Protein AF-A0A9P9WE17-F1 (afdb_monomer_lite)

InterPro domains:
  IPR001623 DnaJ domain [PF00226] (4-66)
  IPR001623 DnaJ domain [PR00625] (6-24)
  IPR001623 DnaJ domain [PR00625] (24-39)
  IPR001623 DnaJ domain [PR00625] (41-61)
  IPR001623 DnaJ domain [PS50076] (4-69)
  IPR001623 DnaJ domain [SM00271] (3-61)
  IPR001623 DnaJ domain [cd06257] (4-58)
  IPR018253 DnaJ domain, conserved site [PS00636] (46-65)
  IPR036869 Chaperone J-domain superfamily [G3DSA:1.10.287.110] (2-84)
  IPR036869 Chaperone J-domain superfamily [SSF46565] (3-67)

Foldseek 3Di:
DDDDLCVLLVHDLPDDLVSLVVSLVVVCVVLPCVVVVPDPCSVVSNVSSVVSSVQCNDPVSSVVSVVVVVVVVPPDPDDDDDPDPPPDPPDDPPPPPFPLPVVLVVLVVVLVVLVVVLVVLVVQLVVLVVVLVVLVVVLVVLVVVLVVLVVVLVVLPDPVNCVPPVPVSVVSVVVSVVSVVVSVVVNVVSVVVNVVSVVSNVVSVVVSVVSVVVSVVSVVVSVVSVVVRVVVVVVVVVVVVVVVVVVVVVVVVVVVVVVVVVVVVVVVVVVVVVVVVVVVVVVVVPPDPDDPDDDD

Radius of gyration: 49.35 Å; chains: 1; bounding box: 126×59×162 Å

pLDDT: mean 84.34, std 17.5, range [32.62, 98.38]

Organism: NCBI:txid1658444

Secondary structure (DSSP, 8-state):
----HHHHHT--TT--HHHHHHHHHHHHHHH-TTT-TT-TTHHHHH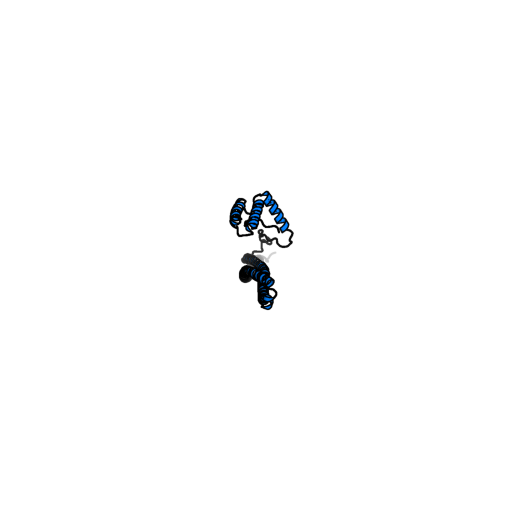HHHHHHHHHHHSHHHHHHHHHHHHHHHTSSSS--------------TT---STTHHHHHHHHHHHHHHHHHHHHHHHHHHHHHHHHHHHHHHHHHHHHHHHHHHHHHHHHTSHHHHHH-HHHHHHHHHHHHHHHHHHHHHHHHHHHHHHHHHHHHHHHHHHHHHHHHHHHHHHHHHHHHHHHHHHHHHHHHHHHHHHHHHHHHHHHHHHHHHHHHHHHHHHHHHHHHHHHHHHHHHHHHTS---------

Structure (mmCIF, N/CA/C/O backbone):
data_AF-A0A9P9WE17-F1
#
_entry.id   AF-A0A9P9WE17-F1
#
loop_
_atom_site.group_PDB
_atom_site.id
_atom_site.type_symbol
_atom_site.label_atom_id
_atom_site.label_alt_id
_atom_site.label_comp_id
_atom_site.label_asym_id
_atom_site.label_entity_id
_atom_site.label_seq_id
_atom_site.pdbx_PDB_ins_code
_atom_site.Cartn_x
_atom_site.Cartn_y
_atom_site.Cartn_z
_atom_site.occupancy
_atom_site.B_iso_or_equiv
_atom_site.auth_seq_id
_atom_site.auth_comp_id
_atom_site.auth_asym_id
_atom_site.auth_atom_id
_atom_site.pdbx_PDB_model_num
ATOM 1 N N . MET A 1 1 ? 3.468 14.787 26.515 1.00 44.69 1 MET A N 1
ATOM 2 C CA . MET A 1 1 ? 3.016 14.755 25.111 1.00 44.69 1 MET A CA 1
ATOM 3 C C . MET A 1 1 ? 2.674 16.183 24.763 1.00 44.69 1 MET A C 1
ATOM 5 O O . MET A 1 1 ? 1.929 16.777 25.523 1.00 44.69 1 MET A O 1
ATOM 9 N N . VAL A 1 2 ? 3.271 16.761 23.727 1.00 56.62 2 VAL A N 1
ATOM 10 C CA . VAL A 1 2 ? 2.889 18.104 23.276 1.00 56.62 2 VAL A CA 1
ATOM 11 C C . VAL A 1 2 ? 1.629 17.949 22.433 1.00 56.62 2 VAL A C 1
ATOM 13 O O . VAL A 1 2 ? 1.683 17.331 21.371 1.00 56.62 2 VAL A O 1
ATOM 16 N N . GLU A 1 3 ? 0.482 18.430 22.918 1.00 68.50 3 GLU A N 1
ATOM 17 C CA . GLU A 1 3 ? -0.737 18.440 22.111 1.00 68.50 3 GLU A CA 1
ATOM 18 C C . GLU A 1 3 ? -0.547 19.349 20.885 1.00 68.50 3 GLU A C 1
ATOM 20 O O . GLU A 1 3 ? -0.155 20.512 21.018 1.00 68.50 3 GLU A O 1
ATOM 25 N N . ASP A 1 4 ? -0.822 18.832 19.681 1.00 85.75 4 ASP A N 1
ATOM 26 C CA . ASP A 1 4 ? -0.762 19.620 18.445 1.00 85.75 4 ASP A CA 1
ATOM 27 C C . ASP A 1 4 ? -1.991 20.543 18.352 1.00 85.75 4 ASP A C 1
ATOM 29 O O . ASP A 1 4 ? -3.093 20.123 17.992 1.00 85.75 4 ASP A O 1
ATOM 33 N N . TYR A 1 5 ? -1.806 21.826 18.671 1.00 90.44 5 TYR A N 1
ATOM 34 C CA . TYR A 1 5 ? -2.861 22.842 18.663 1.00 90.44 5 TYR A CA 1
ATOM 35 C C . TYR A 1 5 ? -3.448 23.092 17.270 1.00 90.44 5 TYR A C 1
ATOM 37 O O . TYR A 1 5 ? -4.609 23.494 17.159 1.00 90.44 5 TYR A O 1
ATOM 45 N N . TYR A 1 6 ? -2.693 22.820 16.202 1.00 89.56 6 TYR A N 1
ATOM 46 C CA . TYR A 1 6 ? -3.214 22.905 14.840 1.00 89.56 6 TYR A CA 1
ATOM 47 C C . TYR A 1 6 ? -4.162 21.739 14.548 1.00 89.56 6 TYR A C 1
ATOM 49 O O . TYR A 1 6 ? -5.216 21.944 13.943 1.00 89.56 6 TYR A O 1
ATOM 57 N N . ALA A 1 7 ? -3.841 20.542 15.051 1.00 86.62 7 ALA A N 1
ATOM 58 C CA . ALA A 1 7 ? -4.718 19.377 14.964 1.00 86.62 7 ALA A CA 1
ATOM 59 C C . ALA A 1 7 ? -5.989 19.549 15.812 1.00 86.62 7 ALA A C 1
ATOM 61 O O . ALA A 1 7 ? -7.076 19.223 15.339 1.00 86.62 7 ALA A O 1
ATOM 62 N N . VAL A 1 8 ? -5.880 20.137 17.012 1.00 88.75 8 VAL A N 1
ATOM 63 C CA . VAL A 1 8 ? -7.036 20.464 17.875 1.00 88.75 8 VAL A CA 1
ATOM 64 C C . VAL A 1 8 ? -8.022 21.398 17.167 1.00 88.75 8 VAL A C 1
ATOM 66 O O . VAL A 1 8 ? -9.233 21.207 17.262 1.00 88.75 8 VAL A O 1
ATOM 69 N N . LEU A 1 9 ? -7.523 22.400 16.436 1.00 88.69 9 LEU A N 1
ATOM 70 C CA . LEU A 1 9 ? -8.361 23.324 15.663 1.00 88.69 9 LEU A CA 1
ATOM 71 C C . LEU A 1 9 ? -8.737 22.799 14.264 1.00 88.69 9 LEU A C 1
ATOM 73 O O . LEU A 1 9 ? -9.532 23.437 13.571 1.00 88.69 9 LEU A O 1
ATOM 77 N N . GLY A 1 10 ? -8.186 21.658 13.837 1.00 87.44 10 GLY A N 1
ATOM 78 C CA . GLY A 1 10 ? -8.436 21.059 12.524 1.00 87.44 10 GLY A CA 1
ATOM 79 C C . GLY A 1 10 ? -7.949 21.916 11.351 1.00 87.44 10 GLY A C 1
ATOM 80 O O . GLY A 1 10 ? -8.605 21.964 10.310 1.00 87.44 10 GLY A O 1
ATOM 81 N N . ILE A 1 11 ? -6.835 22.631 11.523 1.00 90.81 11 ILE A N 1
ATOM 82 C CA . ILE A 1 11 ? -6.285 23.567 10.532 1.00 90.81 11 ILE A CA 1
ATOM 83 C C . ILE A 1 11 ? -4.844 23.217 10.151 1.00 90.81 11 ILE A C 1
ATOM 85 O O . ILE A 1 11 ? -4.101 22.682 10.972 1.00 90.81 11 ILE A O 1
ATOM 89 N N . PRO A 1 12 ? -4.403 23.555 8.926 1.00 86.81 12 PRO A N 1
ATOM 90 C CA . PRO A 1 12 ? -3.003 23.405 8.554 1.00 86.81 12 PRO A CA 1
ATOM 91 C C . PRO A 1 12 ? -2.121 24.435 9.276 1.00 86.81 12 PRO A C 1
ATOM 93 O O . PRO A 1 12 ? -2.550 25.552 9.571 1.00 86.81 12 PRO A O 1
ATOM 96 N N . ARG A 1 13 ? -0.838 24.104 9.476 1.00 85.81 13 ARG A N 1
ATOM 97 C CA . ARG A 1 13 ? 0.165 25.018 10.066 1.00 85.81 13 ARG A CA 1
ATOM 98 C C . ARG A 1 13 ? 0.391 26.292 9.249 1.00 85.81 13 ARG A C 1
ATOM 100 O O . ARG A 1 13 ? 0.878 27.279 9.789 1.00 85.81 13 ARG A O 1
ATOM 107 N N . THR A 1 14 ? 0.007 26.291 7.974 1.00 86.88 14 THR A N 1
ATOM 108 C CA . THR A 1 14 ? 0.049 27.440 7.056 1.00 86.88 14 THR A CA 1
ATOM 109 C C . THR A 1 14 ? -1.200 28.325 7.125 1.00 86.88 14 THR A C 1
ATOM 111 O O . THR A 1 14 ? -1.311 29.270 6.354 1.00 86.88 14 THR A O 1
ATOM 114 N N . ALA A 1 15 ? -2.152 28.043 8.022 1.00 86.81 15 ALA A N 1
ATOM 115 C CA . ALA A 1 15 ? -3.395 28.800 8.113 1.00 86.81 15 ALA A CA 1
ATOM 116 C C . ALA A 1 15 ? -3.180 30.256 8.568 1.00 86.81 15 ALA A C 1
ATOM 118 O O . ALA A 1 15 ? -2.449 30.532 9.533 1.00 86.81 15 ALA A O 1
ATOM 119 N N . ASP A 1 16 ? -3.897 31.164 7.905 1.00 90.25 16 ASP A N 1
ATOM 120 C CA . ASP A 1 16 ? -3.983 32.581 8.253 1.00 90.25 16 ASP A CA 1
ATOM 121 C C . ASP A 1 16 ? -4.808 32.818 9.526 1.00 90.25 16 ASP A C 1
ATOM 123 O O . ASP A 1 16 ? -5.689 32.033 9.892 1.00 90.25 16 ASP A O 1
ATOM 127 N N . GLY A 1 17 ? -4.576 33.959 10.186 1.00 88.94 17 GLY A N 1
ATOM 128 C CA . GLY A 1 17 ? -5.284 34.346 11.415 1.00 88.94 17 GLY A CA 1
ATOM 129 C C . GLY A 1 17 ? -6.812 34.406 11.265 1.00 88.94 17 GLY A C 1
ATOM 130 O O . GLY A 1 17 ? -7.546 34.079 12.203 1.00 88.94 17 GLY A O 1
ATOM 131 N N . ALA A 1 18 ? -7.306 34.749 10.070 1.00 89.12 18 ALA A N 1
ATOM 132 C CA . ALA A 1 18 ? -8.736 34.737 9.760 1.00 89.12 18 ALA A CA 1
ATOM 133 C C . ALA A 1 18 ? -9.317 33.312 9.803 1.00 89.12 18 ALA A C 1
ATOM 135 O O . ALA A 1 18 ? -10.378 33.087 10.392 1.00 89.12 18 ALA A O 1
ATOM 136 N N . THR A 1 19 ? -8.589 32.336 9.256 1.00 89.75 19 THR A N 1
ATOM 137 C CA . THR A 1 19 ? -8.965 30.917 9.257 1.00 89.75 19 THR A CA 1
ATOM 138 C C . THR A 1 19 ? -8.942 30.342 10.670 1.00 89.75 19 THR A C 1
ATOM 140 O O . THR A 1 19 ? -9.898 29.677 11.067 1.00 89.75 19 THR A O 1
ATOM 143 N N . ILE A 1 20 ? -7.915 30.671 11.462 1.00 92.62 20 ILE A N 1
ATOM 144 C CA . ILE A 1 20 ? -7.807 30.282 12.879 1.00 92.62 20 ILE A CA 1
ATOM 145 C C . ILE A 1 20 ? -9.031 30.772 13.667 1.00 92.62 20 ILE A C 1
ATOM 147 O O . ILE A 1 20 ? -9.670 30.009 14.390 1.00 92.62 20 ILE A O 1
ATOM 151 N N . THR A 1 21 ? -9.408 32.037 13.473 1.00 92.31 21 THR A N 1
ATOM 152 C CA . THR A 1 21 ? -10.549 32.653 14.168 1.00 92.31 21 THR A CA 1
ATOM 153 C C . THR A 1 21 ? -11.885 32.050 13.735 1.00 92.31 21 THR A C 1
ATOM 155 O O . THR A 1 21 ? -12.754 31.803 14.571 1.00 92.31 21 THR A O 1
ATOM 158 N N . SER A 1 22 ? -12.060 31.797 12.436 1.00 91.75 22 SER A N 1
ATOM 159 C CA . SER A 1 22 ? -13.272 31.176 11.890 1.00 91.75 22 SER A CA 1
ATOM 160 C C . SER A 1 22 ? -13.479 29.761 12.441 1.00 91.75 22 SER A C 1
ATOM 162 O O . SER A 1 22 ? -14.567 29.419 12.909 1.00 91.75 22 SER A O 1
ATOM 164 N N . GLN A 1 23 ? -12.411 28.960 12.470 1.00 92.75 23 GLN A N 1
ATOM 165 C CA . GLN A 1 23 ? -12.467 27.583 12.956 1.00 92.75 23 GLN A CA 1
ATOM 166 C C . GLN A 1 23 ? -12.688 27.501 14.462 1.00 92.75 23 GLN A C 1
ATOM 168 O O . GLN A 1 23 ? -13.524 26.715 14.906 1.00 92.75 23 GLN A O 1
ATOM 173 N N . TYR A 1 24 ? -12.044 28.376 15.237 1.00 93.94 24 TYR A N 1
ATOM 174 C CA . TYR A 1 24 ? -12.315 28.497 16.666 1.00 93.94 24 TYR A CA 1
ATOM 175 C C . TYR A 1 24 ? -13.793 28.795 16.945 1.00 93.94 24 TYR A C 1
ATOM 177 O O . TYR A 1 24 ? -14.408 28.109 17.754 1.00 93.94 24 TYR A O 1
ATOM 185 N N . ARG A 1 25 ? -14.404 29.760 16.240 1.00 92.38 25 ARG A N 1
ATOM 186 C CA . ARG A 1 25 ? -15.834 30.085 16.422 1.00 92.38 25 ARG A CA 1
ATOM 187 C C . ARG A 1 25 ? -16.734 28.885 16.132 1.00 92.38 25 ARG A C 1
ATOM 189 O O . ARG A 1 25 ? -17.695 28.652 16.861 1.00 92.38 25 ARG A O 1
ATOM 196 N N . ARG A 1 26 ? -16.417 28.117 15.087 1.00 91.94 26 ARG A N 1
ATOM 197 C CA . ARG A 1 26 ? -17.159 26.905 14.721 1.00 91.94 26 ARG A CA 1
ATOM 198 C C . ARG A 1 26 ? -17.042 25.827 15.799 1.00 91.94 26 ARG A C 1
ATOM 200 O O . ARG A 1 26 ? -18.062 25.293 16.222 1.00 91.94 26 ARG A O 1
ATOM 207 N N . LEU A 1 27 ? -15.825 25.546 16.260 1.00 90.75 27 LEU A N 1
ATOM 208 C CA . LEU A 1 27 ? -15.567 24.528 17.279 1.00 90.75 27 LEU A CA 1
ATOM 209 C C . LEU A 1 27 ? -16.124 24.930 18.644 1.00 90.75 27 LEU A C 1
ATOM 211 O O . LEU A 1 27 ? -16.777 24.115 19.276 1.00 90.75 27 LEU A O 1
ATOM 215 N N . ALA A 1 28 ? -15.979 26.189 19.056 1.00 89.81 28 ALA A N 1
ATOM 216 C CA . ALA A 1 28 ? -16.517 26.695 20.317 1.00 89.81 28 ALA A CA 1
ATOM 217 C C . ALA A 1 28 ? -18.044 26.550 20.406 1.00 89.81 28 ALA A C 1
ATOM 219 O O . ALA A 1 28 ? -18.567 26.247 21.472 1.00 89.81 28 ALA A O 1
ATOM 220 N N . LEU A 1 29 ? -18.770 26.717 19.292 1.00 88.94 29 LEU A N 1
ATOM 221 C CA . LEU A 1 29 ? -20.216 26.469 19.240 1.00 88.94 29 LEU A CA 1
ATOM 222 C C . LEU A 1 29 ? -20.570 24.979 19.303 1.00 88.94 29 LEU A C 1
ATOM 224 O O . LEU A 1 29 ? -21.647 24.642 19.793 1.00 88.94 29 LEU A O 1
ATOM 228 N N . GLN A 1 30 ? -19.699 24.113 18.782 1.00 85.88 30 GLN A N 1
ATOM 229 C CA . GLN A 1 30 ? -19.887 22.663 18.760 1.00 85.88 30 GLN A CA 1
ATOM 230 C C . GLN A 1 30 ? -19.513 22.003 20.082 1.00 85.88 30 GLN A C 1
ATOM 232 O O . GLN A 1 30 ? -20.149 21.024 20.446 1.00 85.88 30 GLN A O 1
ATOM 237 N N . THR A 1 31 ? -18.514 22.524 20.797 1.00 87.00 31 THR A N 1
ATOM 238 C CA . THR A 1 31 ? -18.013 21.975 22.066 1.00 87.00 31 THR A CA 1
ATOM 239 C C . THR A 1 31 ? -18.554 22.708 23.293 1.00 87.00 31 THR A C 1
ATOM 241 O O . THR A 1 31 ? -18.191 22.362 24.413 1.00 87.00 31 THR A O 1
ATOM 244 N N . HIS A 1 32 ? -19.444 23.692 23.117 1.00 86.38 32 HIS A N 1
ATOM 245 C CA . HIS A 1 32 ? -19.960 24.502 24.220 1.00 86.38 32 HIS A CA 1
ATOM 246 C C . HIS A 1 32 ? -20.647 23.640 25.303 1.00 86.38 32 HIS A C 1
ATOM 248 O O . HIS A 1 32 ? -21.591 22.905 24.984 1.00 86.38 32 HIS A O 1
ATOM 254 N N . PRO A 1 33 ? -20.275 23.776 26.591 1.00 86.88 33 PRO A N 1
ATOM 255 C CA . PRO A 1 33 ? -20.817 22.939 27.667 1.00 86.88 33 PRO A CA 1
ATOM 256 C C . PRO A 1 33 ? -22.335 23.107 27.857 1.00 86.88 33 PRO A C 1
ATOM 258 O O . PRO A 1 33 ? -23.026 22.152 28.194 1.00 86.88 33 PRO A O 1
ATOM 261 N N . ASP A 1 34 ? -22.888 24.288 27.553 1.00 86.06 34 ASP A N 1
ATOM 262 C CA . ASP A 1 34 ? -24.342 24.532 27.622 1.00 86.06 34 ASP A CA 1
ATOM 263 C C . ASP A 1 34 ? -25.153 23.762 26.557 1.00 86.06 34 ASP A C 1
ATOM 265 O O . ASP A 1 34 ? -26.324 23.441 26.776 1.00 86.06 34 ASP A O 1
ATOM 269 N N . LYS A 1 35 ? -24.540 23.425 25.412 1.00 84.38 35 LYS A N 1
ATOM 270 C CA . LYS A 1 35 ? -25.177 22.612 24.360 1.00 84.38 35 LYS A CA 1
ATOM 271 C C . LYS A 1 35 ? -24.928 21.114 24.551 1.00 84.38 35 LYS A C 1
ATOM 273 O O . LYS A 1 35 ? -25.782 20.316 24.183 1.00 84.38 35 LYS A O 1
ATOM 278 N N . ASN A 1 36 ? -23.820 20.745 25.197 1.00 83.00 36 ASN A N 1
ATOM 279 C CA . ASN A 1 36 ? -23.388 19.357 25.390 1.00 83.00 36 ASN A CA 1
ATOM 280 C C . ASN A 1 36 ? -23.431 18.929 26.864 1.00 83.00 36 ASN A C 1
ATOM 282 O O . ASN A 1 36 ? -22.460 18.413 27.408 1.00 83.00 36 ASN A O 1
ATOM 286 N N . ARG A 1 37 ? -24.580 19.127 27.517 1.00 77.94 37 ARG A N 1
ATOM 287 C CA . ARG A 1 37 ? -24.762 18.893 28.966 1.00 77.94 37 ARG A CA 1
ATOM 288 C C . ARG A 1 37 ? -24.589 17.430 29.392 1.00 77.94 37 ARG A C 1
ATOM 290 O O . ARG A 1 37 ? -24.365 17.159 30.565 1.00 77.94 37 ARG A O 1
ATOM 297 N N . PHE A 1 38 ? -24.731 16.501 28.448 1.00 77.62 38 PHE A N 1
ATOM 298 C CA . PHE A 1 38 ? -24.640 15.055 28.673 1.00 77.62 38 PHE A CA 1
ATOM 299 C C . PHE A 1 38 ? -23.253 14.476 28.360 1.00 77.62 38 PHE A C 1
ATOM 301 O O . PHE A 1 38 ? -23.033 13.293 28.608 1.00 77.62 38 PHE A O 1
ATOM 308 N N . ASP A 1 39 ? -22.328 15.277 27.816 1.00 79.12 39 ASP A N 1
ATOM 309 C CA . ASP A 1 39 ? -20.962 14.835 27.540 1.00 79.12 39 ASP A CA 1
ATOM 310 C C . ASP A 1 39 ? -20.030 15.267 28.689 1.00 79.12 39 ASP A C 1
ATOM 312 O O . ASP A 1 39 ? -19.761 16.463 28.842 1.00 79.12 39 ASP A O 1
ATOM 316 N N . PRO A 1 40 ? -19.503 14.323 29.494 1.00 80.06 40 PRO A N 1
ATOM 317 C CA . PRO A 1 40 ? -18.582 14.641 30.585 1.00 80.06 40 PRO A CA 1
ATOM 318 C C . PRO A 1 40 ? -17.262 15.266 30.100 1.00 80.06 40 PRO A C 1
ATOM 320 O O . PRO A 1 40 ? -16.566 15.896 30.895 1.00 80.06 40 PRO A O 1
ATOM 323 N N . ASN A 1 41 ? -16.930 15.146 28.809 1.00 81.00 41 ASN A N 1
ATOM 324 C CA . ASN A 1 41 ? -15.715 15.703 28.210 1.00 81.00 41 ASN A CA 1
ATOM 325 C C . ASN A 1 41 ? -15.946 17.047 27.495 1.00 81.00 41 ASN A C 1
ATOM 327 O O . ASN A 1 41 ? -15.004 17.621 26.945 1.00 81.00 41 ASN A O 1
ATOM 331 N N . ALA A 1 42 ? -17.171 17.587 27.485 1.00 78.94 42 ALA A N 1
ATOM 332 C CA . ALA A 1 42 ? -17.456 18.854 26.806 1.00 78.94 42 ALA A CA 1
ATOM 333 C C . ALA A 1 42 ? -16.606 20.007 27.365 1.00 78.94 42 ALA A C 1
ATOM 335 O O . ALA A 1 42 ? -16.015 20.777 26.609 1.00 78.94 42 ALA A O 1
ATOM 336 N N . THR A 1 43 ? -16.477 20.078 28.692 1.00 83.94 43 THR A N 1
ATOM 337 C CA . THR A 1 43 ? -15.678 21.102 29.379 1.00 83.94 43 THR A CA 1
ATOM 338 C C . THR A 1 43 ? -14.191 20.990 29.044 1.00 83.94 43 THR A C 1
ATOM 340 O O . THR A 1 43 ? -13.559 21.997 28.733 1.00 83.94 43 THR A O 1
ATOM 343 N N . THR A 1 44 ? -13.630 19.777 29.057 1.00 85.50 44 THR A N 1
ATOM 344 C CA . THR A 1 44 ? -12.204 19.548 28.771 1.00 85.50 44 THR A CA 1
ATOM 345 C C . THR A 1 44 ? -11.876 19.827 27.307 1.00 85.50 44 THR A C 1
ATOM 347 O O . THR A 1 44 ? -10.871 20.467 27.006 1.00 85.50 44 THR A O 1
ATOM 350 N N . ASN A 1 45 ? -12.758 19.433 26.386 1.00 84.88 45 ASN A N 1
ATOM 351 C CA . ASN A 1 45 ? -12.595 19.696 24.957 1.00 84.88 45 ASN A CA 1
ATOM 352 C C . ASN A 1 45 ? -12.717 21.191 24.637 1.00 84.88 45 ASN A C 1
ATOM 354 O O . ASN A 1 45 ? -11.958 21.717 23.823 1.00 84.88 45 ASN A O 1
ATOM 358 N N . PHE A 1 46 ? -13.639 21.898 25.297 1.00 90.94 46 PHE A N 1
ATOM 359 C CA . PHE A 1 46 ? -13.776 23.345 25.152 1.00 90.94 46 PHE A CA 1
ATOM 360 C C . PHE A 1 46 ? -12.533 24.088 25.658 1.00 90.94 46 PHE A C 1
ATOM 362 O O . PHE A 1 46 ? -12.030 24.979 24.972 1.00 90.94 46 PHE A O 1
ATOM 369 N N . GLN A 1 47 ? -11.999 23.687 26.816 1.00 89.81 47 GLN A N 1
ATOM 370 C CA . GLN A 1 47 ? -10.758 24.242 27.360 1.00 89.81 47 GLN A CA 1
ATOM 371 C C . GLN A 1 47 ? -9.579 24.026 26.405 1.00 89.81 47 GLN A C 1
ATOM 373 O O . GLN A 1 47 ? -8.862 24.978 26.110 1.00 89.81 47 GLN A O 1
ATOM 378 N N . LEU A 1 48 ? -9.432 22.823 25.841 1.00 89.94 48 LEU A N 1
ATOM 379 C CA . LEU A 1 48 ? -8.362 22.511 24.892 1.00 89.94 48 LEU A CA 1
ATOM 380 C C . LEU A 1 48 ? -8.441 23.371 23.617 1.00 89.94 48 LEU A C 1
ATOM 382 O O . LEU A 1 48 ? -7.435 23.922 23.168 1.00 89.94 48 LEU A O 1
ATOM 386 N N . VAL A 1 49 ? -9.645 23.542 23.061 1.00 91.81 49 VAL A N 1
ATOM 387 C CA . VAL A 1 49 ? -9.892 24.403 21.890 1.00 91.81 49 VAL A CA 1
ATOM 388 C C . VAL A 1 49 ? -9.592 25.874 22.200 1.00 91.81 49 VAL A C 1
ATOM 390 O O . VAL A 1 49 ? -9.016 26.574 21.362 1.00 91.81 49 VAL A O 1
ATOM 393 N N . ALA A 1 50 ? -9.932 26.348 23.402 1.00 92.50 50 ALA A N 1
ATOM 394 C CA . ALA A 1 50 ? -9.622 27.705 23.844 1.00 92.50 50 ALA A CA 1
ATOM 395 C C . ALA A 1 50 ? -8.107 27.929 23.996 1.00 92.50 50 ALA A C 1
ATOM 397 O O . ALA A 1 50 ? -7.577 28.902 23.458 1.00 92.50 50 ALA A O 1
ATOM 398 N N . THR A 1 51 ? -7.388 27.001 24.636 1.00 91.00 51 THR A N 1
ATOM 399 C CA . THR A 1 51 ? -5.927 27.070 24.807 1.00 91.00 51 THR A CA 1
ATOM 400 C C . THR A 1 51 ? -5.183 27.033 23.469 1.00 91.00 51 THR A C 1
ATOM 402 O O . THR A 1 51 ? -4.222 27.785 23.264 1.00 91.00 51 THR A O 1
ATOM 405 N N . ALA A 1 52 ? -5.651 26.212 22.525 1.00 91.88 52 ALA A N 1
ATOM 406 C CA . ALA A 1 52 ? -5.101 26.158 21.174 1.00 91.88 52 ALA A CA 1
ATOM 407 C C . ALA A 1 52 ? -5.283 27.499 20.444 1.00 91.88 52 ALA A C 1
ATOM 409 O O . ALA A 1 52 ? -4.334 28.041 19.874 1.00 91.88 52 ALA A O 1
ATOM 410 N N . TYR A 1 53 ? -6.481 28.085 20.516 1.00 94.25 53 TYR A N 1
ATOM 411 C CA . TYR A 1 53 ? -6.763 29.381 19.903 1.00 94.25 53 TYR A CA 1
ATOM 412 C C . TYR A 1 53 ? -5.948 30.524 20.520 1.00 94.25 53 TYR A C 1
ATOM 414 O O . TYR A 1 53 ? -5.365 31.313 19.781 1.00 94.25 53 TYR A O 1
ATOM 422 N N . GLU A 1 54 ? -5.843 30.609 21.848 1.00 93.00 54 GLU A N 1
ATOM 423 C CA . GLU A 1 54 ? -5.050 31.648 22.523 1.00 93.00 54 GLU A CA 1
ATOM 424 C C . GLU A 1 54 ? -3.569 31.616 22.135 1.00 93.00 54 GLU A C 1
ATOM 426 O O . GLU A 1 54 ? -2.928 32.664 22.015 1.00 93.00 54 GLU A O 1
ATOM 431 N N . THR A 1 55 ? -3.033 30.415 21.917 1.00 90.69 55 THR A N 1
ATOM 432 C CA . THR A 1 55 ? -1.634 30.221 21.527 1.00 90.69 55 THR A CA 1
ATOM 433 C C . THR A 1 55 ? -1.401 30.567 20.058 1.00 90.69 55 THR A C 1
ATOM 435 O O . THR A 1 55 ? -0.396 31.193 19.728 1.00 90.69 55 THR A O 1
ATOM 438 N N . LEU A 1 56 ? -2.333 30.196 19.175 1.00 91.00 56 LEU A N 1
ATOM 439 C CA . LEU A 1 56 ? -2.190 30.357 17.725 1.00 91.00 56 LEU A CA 1
ATOM 440 C C . LEU A 1 56 ? -2.659 31.723 17.198 1.00 91.00 56 LEU A C 1
ATOM 442 O O . LEU A 1 56 ? -2.246 32.128 16.109 1.00 91.00 56 LEU A O 1
ATOM 446 N N . LYS A 1 57 ? -3.501 32.444 17.951 1.00 92.62 57 LYS A N 1
ATOM 447 C CA . LYS A 1 57 ? -3.997 33.784 17.596 1.00 92.62 57 LYS A CA 1
ATOM 448 C C . LYS A 1 57 ? -2.892 34.843 17.630 1.00 92.62 57 LYS A C 1
ATOM 450 O O . LYS A 1 57 ? -2.891 35.733 16.783 1.00 92.62 57 LYS A O 1
ATOM 455 N N . ASP A 1 58 ? -1.990 34.779 18.609 1.00 90.88 58 ASP A N 1
ATOM 456 C CA . ASP A 1 58 ? -0.888 35.736 18.749 1.00 90.88 58 ASP A CA 1
ATOM 457 C C . ASP A 1 58 ? 0.340 35.256 17.952 1.00 90.88 58 ASP A C 1
ATOM 459 O O . ASP A 1 58 ? 0.883 34.192 18.262 1.00 90.88 58 ASP A O 1
ATOM 463 N N . PRO A 1 59 ? 0.831 36.028 16.961 1.00 88.94 59 PRO A N 1
ATOM 464 C CA . PRO A 1 59 ? 2.015 35.673 16.182 1.00 88.94 59 PRO A CA 1
ATOM 465 C C . PRO A 1 59 ? 3.259 35.382 17.031 1.00 88.94 59 PRO A C 1
ATOM 467 O O . PRO A 1 59 ? 4.059 34.521 16.665 1.00 88.94 59 PRO A O 1
ATOM 470 N N . SER A 1 60 ? 3.431 36.073 18.160 1.00 89.00 60 SER A N 1
ATOM 471 C CA . SER A 1 60 ? 4.579 35.883 19.053 1.00 89.00 60 SER A CA 1
ATOM 472 C C . SER A 1 60 ? 4.489 34.550 19.795 1.00 89.00 60 SER A C 1
ATOM 474 O O . SER A 1 60 ? 5.460 33.792 19.835 1.00 89.00 60 SER A O 1
ATOM 476 N N . ARG A 1 61 ? 3.302 34.217 20.324 1.00 89.56 61 ARG A N 1
ATOM 477 C CA . ARG A 1 61 ? 3.050 32.938 21.014 1.00 89.56 61 ARG A CA 1
ATOM 478 C C . ARG A 1 61 ? 3.062 31.762 20.039 1.00 89.56 61 ARG A C 1
ATOM 480 O O . ARG A 1 61 ? 3.625 30.723 20.373 1.00 89.56 61 ARG A O 1
ATOM 487 N N . ARG A 1 62 ? 2.549 31.954 18.820 1.00 90.69 62 ARG A N 1
ATOM 488 C CA . ARG A 1 62 ? 2.598 30.973 17.728 1.00 90.69 62 ARG A CA 1
ATOM 489 C C . ARG A 1 62 ? 4.035 30.627 17.347 1.00 90.69 62 ARG A C 1
ATOM 491 O O . ARG A 1 62 ? 4.376 29.454 17.322 1.00 90.69 62 ARG A O 1
ATOM 498 N N . ARG A 1 63 ? 4.908 31.626 17.161 1.00 87.25 63 ARG A N 1
ATOM 499 C CA . ARG A 1 63 ? 6.338 31.391 16.872 1.00 87.25 63 ARG A CA 1
ATOM 500 C C . ARG A 1 63 ? 7.049 30.645 17.999 1.00 87.25 63 ARG A C 1
ATOM 502 O O . ARG A 1 63 ? 7.817 29.734 17.719 1.00 87.25 63 ARG A O 1
ATOM 509 N N . ALA A 1 64 ? 6.785 31.012 19.254 1.00 86.12 64 ALA A N 1
ATOM 510 C CA . ALA A 1 64 ? 7.368 30.336 20.414 1.00 86.12 64 ALA A CA 1
ATOM 511 C C . ALA A 1 64 ? 6.859 28.891 20.579 1.00 86.12 64 ALA A C 1
ATOM 513 O O . ALA A 1 64 ? 7.584 28.020 21.060 1.00 86.12 64 ALA A O 1
ATOM 514 N N . TYR A 1 65 ? 5.609 28.630 20.195 1.00 85.81 65 TYR A N 1
ATOM 515 C CA . TYR A 1 65 ? 5.036 27.288 20.149 1.00 85.81 65 TYR A CA 1
ATOM 516 C C . TYR A 1 65 ? 5.652 26.457 19.015 1.00 85.81 65 TYR A C 1
ATOM 518 O O . TYR A 1 65 ? 6.121 25.343 19.254 1.00 85.81 65 TYR A O 1
ATOM 526 N N . ASP A 1 66 ? 5.746 27.026 17.812 1.00 85.31 66 ASP A N 1
ATOM 527 C CA . ASP A 1 66 ? 6.349 26.381 16.645 1.00 85.31 66 ASP A CA 1
ATOM 528 C C . ASP A 1 66 ? 7.835 26.063 16.889 1.00 85.31 66 ASP A C 1
ATOM 530 O O . ASP A 1 66 ? 8.281 24.961 16.577 1.00 85.31 66 ASP A O 1
ATOM 534 N N . SER A 1 67 ? 8.592 26.966 17.526 1.00 80.88 67 SER A N 1
ATOM 535 C CA . SER A 1 67 ? 10.007 26.734 17.846 1.00 80.88 67 SER A CA 1
ATOM 536 C C . SER A 1 67 ? 10.210 25.582 18.831 1.00 80.88 67 SER A C 1
ATOM 538 O O . SER A 1 67 ? 11.147 24.808 18.669 1.00 80.88 67 SER A O 1
ATOM 540 N N . LYS A 1 68 ? 9.323 25.434 19.827 1.00 75.88 68 LYS A N 1
ATOM 541 C CA . LYS A 1 68 ? 9.365 24.317 20.789 1.00 75.88 68 LYS A CA 1
ATOM 542 C C . LYS A 1 68 ? 8.986 22.985 20.137 1.00 75.88 68 LYS A C 1
ATOM 544 O O . LYS A 1 68 ? 9.625 21.969 20.399 1.00 75.88 68 LYS A O 1
ATOM 549 N N . CYS A 1 69 ? 7.994 22.996 19.245 1.00 66.06 69 CYS A N 1
ATOM 550 C CA . CYS A 1 69 ? 7.562 21.796 18.525 1.00 66.06 69 CYS A CA 1
ATOM 551 C C . CYS A 1 69 ? 8.621 21.281 17.536 1.00 66.06 69 CYS A C 1
ATOM 553 O O . CYS A 1 69 ? 8.703 20.079 17.305 1.00 66.06 69 CYS A O 1
ATOM 555 N N . VAL A 1 70 ? 9.449 22.163 16.962 1.00 57.75 70 VAL A N 1
ATOM 556 C CA . VAL A 1 70 ? 10.548 21.760 16.066 1.00 57.75 70 VAL A CA 1
ATOM 557 C C . VAL A 1 70 ? 11.696 21.113 16.845 1.00 57.75 70 VAL A C 1
ATOM 559 O O . VAL A 1 70 ? 12.276 20.147 16.362 1.00 57.75 70 VAL A O 1
ATOM 562 N N . THR A 1 71 ? 11.988 21.578 18.065 1.00 49.66 71 THR A N 1
ATOM 563 C CA . THR A 1 71 ? 13.101 21.043 18.869 1.00 49.66 71 THR A CA 1
ATOM 564 C C . THR A 1 71 ? 12.849 19.640 19.426 1.00 49.66 71 THR A C 1
ATOM 566 O O . THR A 1 71 ? 13.800 18.871 19.557 1.00 49.66 71 THR A O 1
ATOM 569 N N . GLU A 1 72 ? 11.593 19.266 19.693 1.00 47.91 72 GLU A N 1
ATOM 570 C CA . GLU A 1 72 ? 11.234 17.899 20.117 1.00 47.91 72 GLU A CA 1
ATOM 571 C C . GLU A 1 72 ? 11.146 16.909 18.943 1.00 47.91 72 GLU A C 1
ATOM 573 O O . GLU A 1 72 ? 11.368 15.715 19.128 1.00 47.91 72 GLU A O 1
ATOM 578 N N . ALA A 1 73 ?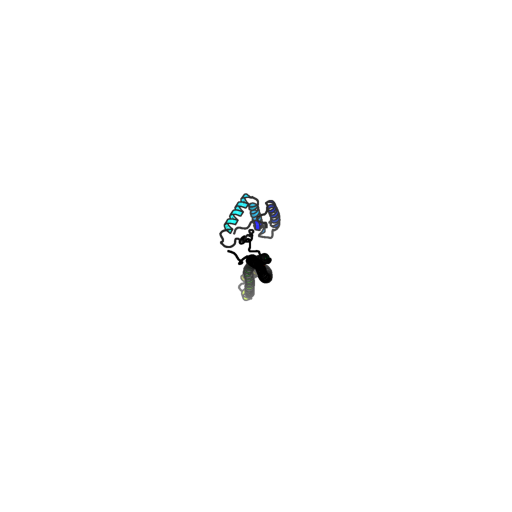 10.913 17.391 17.716 1.00 43.34 73 ALA A N 1
ATOM 579 C CA . ALA A 1 73 ? 10.951 16.559 16.511 1.00 43.34 73 ALA A CA 1
ATOM 580 C C . ALA A 1 73 ? 12.386 16.206 16.058 1.00 43.34 73 ALA A C 1
ATOM 582 O O . ALA A 1 73 ? 12.567 15.314 15.234 1.00 43.34 73 ALA A O 1
ATOM 583 N N . THR A 1 74 ? 13.413 16.877 16.596 1.00 40.88 74 THR A N 1
ATOM 584 C CA . THR A 1 74 ? 14.831 16.669 16.234 1.00 40.88 74 THR A CA 1
ATOM 585 C C . THR A 1 74 ? 15.651 15.825 17.220 1.00 40.88 74 THR A C 1
ATOM 587 O O . THR A 1 74 ? 16.844 15.645 16.992 1.00 40.88 74 THR A O 1
ATOM 590 N N . SER A 1 75 ? 15.061 15.266 18.286 1.00 41.28 75 SER A N 1
ATOM 591 C CA . SER A 1 75 ? 15.762 14.346 19.209 1.00 41.28 75 SER A CA 1
ATOM 592 C C . SER A 1 75 ? 15.426 12.862 19.012 1.00 41.28 75 SER A C 1
ATOM 594 O O . SER A 1 75 ? 15.881 12.024 19.788 1.00 41.28 75 SER A O 1
ATOM 596 N N . ASN A 1 76 ? 14.706 12.512 17.942 1.00 40.16 76 ASN A N 1
ATOM 597 C CA . ASN A 1 76 ? 14.513 11.128 17.518 1.00 40.16 76 ASN A CA 1
ATOM 598 C C . ASN A 1 76 ? 15.327 10.887 16.227 1.00 40.16 76 ASN A C 1
ATOM 600 O O . ASN A 1 76 ? 15.062 11.564 15.233 1.00 40.16 76 ASN A O 1
ATOM 604 N N . PRO A 1 77 ? 16.303 9.955 16.175 1.00 42.88 77 PRO A N 1
ATOM 605 C CA . PRO A 1 77 ? 17.132 9.736 14.980 1.00 42.88 77 PRO A CA 1
ATOM 606 C C . PRO A 1 77 ? 16.386 9.066 13.812 1.00 42.88 77 PRO A C 1
ATOM 608 O O . PRO A 1 77 ? 17.007 8.628 12.846 1.00 42.88 77 PRO A O 1
ATOM 611 N N . PHE A 1 78 ? 15.061 8.953 13.888 1.00 40.41 78 PHE A N 1
ATOM 612 C CA . PHE A 1 78 ? 14.232 8.244 12.928 1.00 40.41 78 PHE A CA 1
ATOM 613 C C . PHE A 1 78 ? 12.963 9.063 12.668 1.00 40.41 78 PHE A C 1
ATOM 615 O O . PHE A 1 78 ? 12.239 9.402 13.600 1.00 40.41 78 PHE A O 1
ATOM 622 N N . HIS A 1 79 ? 12.725 9.360 11.390 1.00 38.16 79 HIS A N 1
ATOM 623 C CA . HIS A 1 79 ? 11.635 10.156 10.811 1.00 38.16 79 HIS A CA 1
ATOM 624 C C . HIS A 1 79 ? 11.755 11.686 10.845 1.00 38.16 79 HIS A C 1
ATOM 626 O O . HIS A 1 79 ? 11.118 12.387 11.624 1.00 38.16 79 HIS A O 1
ATOM 632 N N . SER A 1 80 ? 12.440 12.207 9.822 1.00 33.81 80 SER A N 1
ATOM 633 C CA . SER A 1 80 ? 11.991 13.419 9.132 1.00 33.81 80 SER A CA 1
ATOM 634 C C . SER A 1 80 ? 11.485 13.047 7.734 1.00 33.81 80 SER A C 1
ATOM 636 O O . SER A 1 80 ? 12.262 12.837 6.805 1.00 33.81 80 SER A O 1
ATOM 638 N N . SER A 1 81 ? 10.162 12.983 7.588 1.00 36.94 81 SER A N 1
ATOM 639 C CA . SER A 1 81 ? 9.490 12.903 6.287 1.00 36.94 81 SER A CA 1
ATOM 640 C C . SER A 1 81 ? 8.366 13.935 6.233 1.00 36.94 81 SER A C 1
ATOM 642 O O . SER A 1 81 ? 7.189 13.599 6.179 1.00 36.94 81 SER A O 1
ATOM 644 N N . THR A 1 82 ? 8.719 15.220 6.243 1.00 36.66 82 THR A N 1
ATOM 645 C CA . THR A 1 82 ? 7.901 16.196 5.512 1.00 36.66 82 THR A CA 1
ATOM 646 C C . THR A 1 82 ? 8.398 16.163 4.066 1.00 36.66 82 THR A C 1
ATOM 648 O O . THR A 1 82 ? 9.617 16.221 3.869 1.00 36.66 82 THR A O 1
ATOM 651 N N . PRO A 1 83 ? 7.518 16.077 3.051 1.00 41.06 83 PRO A N 1
ATOM 652 C CA . PRO A 1 83 ? 7.907 16.038 1.648 1.00 41.06 83 PRO A CA 1
ATOM 653 C C . PRO A 1 83 ? 8.318 17.449 1.219 1.00 41.06 83 PRO A C 1
ATOM 655 O O . PRO A 1 83 ? 7.608 18.165 0.516 1.00 41.06 83 PRO A O 1
ATOM 658 N N . ALA A 1 84 ? 9.485 17.888 1.681 1.00 37.41 84 ALA A N 1
ATOM 659 C CA . ALA A 1 84 ? 10.215 18.933 1.004 1.00 37.41 84 ALA A CA 1
ATOM 660 C C . ALA A 1 84 ? 10.507 18.382 -0.383 1.00 37.41 84 ALA A C 1
ATOM 662 O O . ALA A 1 84 ? 11.286 17.442 -0.481 1.00 37.41 84 ALA A O 1
ATOM 663 N N . SER A 1 85 ? 9.820 18.920 -1.396 1.00 48.94 85 SER A N 1
ATOM 664 C CA . SER A 1 85 ? 10.287 19.100 -2.772 1.00 48.94 85 SER A CA 1
ATOM 665 C C . SER A 1 85 ? 11.680 18.507 -2.999 1.00 48.94 85 SER A C 1
ATOM 667 O O . SER A 1 85 ? 12.686 19.218 -3.061 1.00 48.94 85 SER A O 1
ATOM 669 N N . ARG A 1 86 ? 11.757 17.176 -3.077 1.00 42.94 86 ARG A N 1
ATOM 670 C CA . ARG A 1 86 ? 12.948 16.505 -3.560 1.00 42.94 86 ARG A CA 1
ATOM 671 C C . ARG A 1 86 ? 12.789 16.624 -5.051 1.00 42.94 86 ARG A C 1
ATOM 673 O O . ARG A 1 86 ? 12.206 15.770 -5.709 1.00 42.94 86 ARG A O 1
ATOM 680 N N . LYS A 1 87 ? 13.273 17.750 -5.580 1.00 47.59 87 LYS A N 1
ATOM 681 C CA . LYS A 1 87 ? 13.768 17.736 -6.949 1.00 47.59 87 LYS A CA 1
ATOM 682 C C . LYS A 1 87 ? 14.608 16.457 -7.067 1.00 47.59 87 LYS A C 1
ATOM 684 O O . LYS A 1 87 ? 15.395 16.200 -6.145 1.00 47.59 87 LYS A O 1
ATOM 689 N N . PRO A 1 88 ? 14.398 15.643 -8.116 1.00 47.69 88 PRO A N 1
ATOM 690 C CA . PRO A 1 88 ? 15.185 14.433 -8.305 1.00 47.69 88 PRO A CA 1
ATOM 691 C C . PRO A 1 88 ? 16.663 14.810 -8.194 1.00 47.69 88 PRO A C 1
ATOM 693 O O . PRO A 1 88 ? 17.007 15.944 -8.556 1.00 47.69 88 PRO A O 1
ATOM 696 N N . PRO A 1 89 ? 17.528 13.933 -7.651 1.00 43.03 89 PRO A N 1
ATOM 697 C CA . PRO A 1 89 ? 18.941 14.241 -7.559 1.00 43.03 89 PRO A CA 1
ATOM 698 C C . PRO A 1 89 ? 19.408 14.690 -8.941 1.00 43.03 89 PRO A C 1
ATOM 700 O O . PRO A 1 89 ? 19.395 13.921 -9.898 1.00 43.03 89 PRO A O 1
ATOM 703 N N . THR A 1 90 ? 19.786 15.963 -9.050 1.00 47.03 90 THR A N 1
ATOM 704 C CA . THR A 1 90 ? 20.599 16.483 -10.145 1.00 47.03 90 THR A CA 1
ATOM 705 C C . THR A 1 90 ? 21.946 15.784 -10.041 1.00 47.03 90 THR A C 1
ATOM 707 O O . THR A 1 90 ? 22.905 16.310 -9.488 1.00 47.03 90 THR A O 1
ATOM 710 N N . SER A 1 91 ? 21.981 14.543 -10.502 1.00 45.25 91 SER A N 1
ATOM 711 C CA . SER A 1 91 ? 23.168 13.737 -10.684 1.00 45.25 91 SER A CA 1
ATOM 712 C C . SER A 1 91 ? 23.001 13.049 -12.028 1.00 45.25 91 SER A C 1
ATOM 714 O O . SER A 1 91 ? 22.152 12.181 -12.199 1.00 45.25 91 SER A O 1
ATOM 716 N N . CYS A 1 92 ? 23.811 13.516 -12.977 1.00 32.62 92 CYS A N 1
ATOM 717 C CA . CYS A 1 92 ? 23.808 13.210 -14.402 1.00 32.62 92 CYS A CA 1
ATOM 718 C C . CYS A 1 92 ? 22.729 13.937 -15.226 1.00 32.62 92 CYS A C 1
ATOM 720 O O . CYS A 1 92 ? 21.648 13.429 -15.497 1.00 32.62 92 CYS A O 1
ATOM 722 N N . MET A 1 93 ? 23.093 15.101 -15.765 1.00 37.75 93 MET A N 1
ATOM 723 C CA . MET A 1 93 ? 22.347 15.820 -16.811 1.00 37.75 93 MET A CA 1
ATOM 724 C C . MET A 1 93 ? 22.228 15.036 -18.146 1.00 37.75 93 MET A C 1
ATOM 726 O O . MET A 1 93 ? 21.821 15.618 -19.140 1.00 37.75 93 MET A O 1
ATOM 730 N N . ASN A 1 94 ? 22.582 13.743 -18.180 1.00 50.00 94 ASN A N 1
ATOM 731 C CA . ASN A 1 94 ? 22.565 12.867 -19.358 1.00 50.00 94 ASN A CA 1
ATOM 732 C C . ASN A 1 94 ? 21.990 11.453 -19.082 1.00 50.00 94 ASN A C 1
ATOM 734 O O . ASN A 1 94 ? 22.127 10.582 -19.934 1.00 50.00 94 ASN A O 1
ATOM 738 N N . CYS A 1 95 ? 21.353 11.178 -17.931 1.00 42.03 95 CYS A N 1
ATOM 739 C CA . CYS A 1 95 ? 20.813 9.836 -17.628 1.00 42.03 95 CYS A CA 1
ATOM 740 C C . CYS A 1 95 ? 19.370 9.584 -18.113 1.00 42.03 95 CYS A C 1
ATOM 742 O O . CYS A 1 95 ? 18.894 8.456 -18.026 1.00 42.03 95 CYS A O 1
ATOM 744 N N . TYR A 1 96 ? 18.684 10.581 -18.685 1.00 54.56 96 TYR A N 1
ATOM 745 C CA . TYR A 1 96 ? 17.352 10.411 -19.284 1.00 54.56 96 TYR A CA 1
ATOM 746 C C . TYR A 1 96 ? 17.413 10.384 -20.816 1.00 54.56 96 TYR A C 1
ATOM 748 O O . TYR A 1 96 ? 16.882 11.268 -21.483 1.00 54.56 96 TYR A O 1
ATOM 756 N N . THR A 1 97 ? 18.064 9.376 -21.393 1.00 67.25 97 THR A N 1
ATOM 757 C CA . THR A 1 97 ? 18.025 9.127 -22.849 1.00 67.25 97 THR A CA 1
ATOM 758 C C . THR A 1 97 ? 16.870 8.215 -23.264 1.00 67.25 97 THR A C 1
ATOM 760 O O . THR A 1 97 ? 16.446 8.253 -24.415 1.00 67.25 97 THR A O 1
ATOM 763 N N . SER A 1 98 ? 16.313 7.434 -22.334 1.00 75.62 98 SER A N 1
ATOM 764 C CA . SER A 1 98 ? 15.179 6.541 -22.594 1.00 75.62 98 SER A CA 1
ATOM 765 C C . SER A 1 98 ? 13.831 7.247 -22.369 1.00 75.62 98 SER A C 1
ATOM 767 O O . SER A 1 98 ? 13.627 7.858 -21.313 1.00 75.62 98 SER A O 1
ATOM 769 N N . PRO A 1 99 ? 12.856 7.105 -23.290 1.00 85.38 99 PRO A N 1
ATOM 770 C CA . PRO A 1 99 ? 11.481 7.572 -23.092 1.00 85.38 99 PRO A CA 1
ATOM 771 C C . PRO A 1 99 ? 10.781 6.972 -21.860 1.00 85.38 99 PRO A C 1
ATOM 773 O O . PRO A 1 99 ? 9.804 7.541 -21.374 1.00 85.38 99 PRO A O 1
ATOM 776 N N . TRP A 1 100 ? 11.272 5.835 -21.355 1.00 90.00 100 TRP A N 1
ATOM 777 C CA . TRP A 1 100 ? 10.652 5.061 -20.278 1.00 90.00 100 TRP A CA 1
ATOM 778 C C . TRP A 1 100 ? 11.199 5.380 -18.885 1.00 90.00 100 TRP A C 1
ATOM 780 O O . TRP A 1 100 ? 10.488 5.143 -17.909 1.00 90.00 100 TRP A O 1
ATOM 790 N N . GLY A 1 101 ? 12.391 5.980 -18.773 1.00 89.19 101 GLY A N 1
ATOM 791 C CA . GLY A 1 101 ? 13.050 6.221 -17.482 1.00 89.19 101 GLY A CA 1
ATOM 792 C C . GLY A 1 101 ? 12.180 7.017 -16.504 1.00 89.19 101 GLY A C 1
ATOM 793 O O . GLY A 1 101 ? 11.898 6.556 -15.404 1.00 89.19 101 GLY A O 1
ATOM 794 N N . ARG A 1 102 ? 11.612 8.151 -16.951 1.00 90.00 102 ARG A N 1
ATOM 795 C CA . ARG A 1 102 ? 10.690 8.953 -16.118 1.00 90.00 102 ARG A CA 1
ATOM 796 C C . ARG A 1 102 ? 9.460 8.169 -15.665 1.00 90.00 102 ARG A C 1
ATOM 798 O O . ARG A 1 102 ? 8.959 8.404 -14.570 1.00 90.00 102 ARG A O 1
ATOM 805 N N . LYS A 1 103 ? 8.952 7.269 -16.513 1.00 93.00 103 LYS A N 1
ATOM 806 C CA . LYS A 1 103 ? 7.767 6.474 -16.186 1.00 93.00 103 LYS A CA 1
ATOM 807 C C . LYS A 1 103 ? 8.083 5.414 -15.136 1.00 93.00 103 LYS A C 1
ATOM 809 O O . LYS A 1 103 ? 7.260 5.168 -14.261 1.00 93.00 103 LYS A O 1
ATOM 814 N N . ILE A 1 104 ? 9.257 4.795 -15.228 1.00 94.56 104 ILE A N 1
ATOM 815 C CA . ILE A 1 104 ? 9.733 3.821 -14.246 1.00 94.56 104 ILE A CA 1
ATOM 816 C C . ILE A 1 104 ? 9.928 4.505 -12.894 1.00 94.56 104 ILE A C 1
ATOM 818 O O . ILE A 1 104 ? 9.412 3.992 -11.905 1.00 94.56 104 ILE A O 1
ATOM 822 N N . ASP A 1 105 ? 10.565 5.677 -12.866 1.00 93.56 105 ASP A N 1
ATOM 823 C CA . ASP A 1 105 ? 10.766 6.446 -11.633 1.00 93.56 105 ASP A CA 1
ATOM 824 C C . ASP A 1 105 ? 9.429 6.822 -10.978 1.00 93.56 105 ASP A C 1
ATOM 826 O O . ASP A 1 105 ? 9.232 6.577 -9.792 1.00 93.56 105 ASP A O 1
ATOM 830 N N . GLU A 1 106 ? 8.472 7.341 -11.758 1.00 94.44 106 GLU A N 1
ATOM 831 C CA . GLU A 1 106 ? 7.124 7.674 -11.271 1.00 94.44 106 GLU A CA 1
ATOM 832 C C . GLU A 1 106 ? 6.433 6.454 -10.639 1.00 94.44 106 GLU A C 1
ATOM 834 O O . GLU A 1 106 ? 5.851 6.544 -9.557 1.00 94.44 106 GLU A O 1
ATOM 839 N N . LEU A 1 107 ? 6.507 5.294 -11.301 1.00 96.12 107 LEU A N 1
ATOM 840 C CA . LEU A 1 107 ? 5.920 4.058 -10.788 1.00 96.12 107 LEU A CA 1
ATOM 841 C C . LEU A 1 107 ? 6.647 3.543 -9.539 1.00 96.12 107 LEU A C 1
ATOM 843 O O . LEU A 1 107 ? 5.999 2.991 -8.653 1.00 96.12 107 LEU A O 1
ATOM 847 N N . GLN A 1 108 ? 7.965 3.724 -9.448 1.00 96.81 108 GLN A N 1
ATOM 848 C CA . GLN A 1 108 ? 8.749 3.356 -8.270 1.00 96.81 108 GLN A CA 1
ATOM 849 C C . GLN A 1 108 ? 8.428 4.250 -7.071 1.00 96.81 108 GLN A C 1
ATOM 851 O O . GLN A 1 108 ? 8.222 3.723 -5.982 1.00 96.81 108 GLN A O 1
ATOM 856 N N . THR A 1 109 ? 8.295 5.564 -7.266 1.00 96.69 109 THR A N 1
ATOM 857 C CA . THR A 1 109 ? 7.834 6.477 -6.208 1.00 96.69 109 THR A CA 1
ATOM 858 C C . THR A 1 109 ? 6.431 6.107 -5.743 1.00 96.69 109 THR A C 1
ATOM 860 O O . THR A 1 109 ? 6.191 5.979 -4.547 1.00 96.69 109 THR A O 1
ATOM 863 N N . LYS A 1 110 ? 5.509 5.845 -6.677 1.00 97.69 110 LYS A N 1
ATOM 864 C CA . LYS A 1 110 ? 4.157 5.396 -6.327 1.00 97.69 110 LYS A CA 1
ATOM 865 C C . LYS A 1 110 ? 4.171 4.079 -5.544 1.00 97.69 110 LYS A C 1
ATOM 867 O O . LYS A 1 110 ? 3.348 3.883 -4.656 1.00 97.69 110 LYS A O 1
ATOM 872 N N . LEU A 1 111 ? 5.076 3.162 -5.882 1.00 97.88 111 LEU A N 1
ATOM 873 C CA . LEU A 1 111 ? 5.224 1.906 -5.156 1.00 97.88 111 LEU A CA 1
ATOM 874 C C . LEU A 1 111 ? 5.687 2.140 -3.711 1.00 97.88 111 LEU A C 1
ATOM 876 O O . LEU A 1 111 ? 5.108 1.549 -2.804 1.00 97.88 111 LEU A O 1
ATOM 880 N N . GLU A 1 112 ? 6.673 3.011 -3.504 1.00 96.75 112 GLU A N 1
ATOM 881 C CA . GLU A 1 112 ? 7.162 3.387 -2.172 1.00 96.75 112 GLU A CA 1
ATOM 882 C C . GLU A 1 112 ? 6.037 4.007 -1.325 1.00 96.75 112 GLU A C 1
ATOM 884 O O . GLU A 1 112 ? 5.771 3.548 -0.216 1.00 96.75 112 GLU A O 1
ATOM 889 N N . GLU A 1 113 ? 5.267 4.944 -1.891 1.00 97.38 113 GLU A N 1
ATOM 890 C CA . GLU A 1 113 ? 4.100 5.543 -1.223 1.00 97.38 113 GLU A CA 1
ATOM 891 C C . GLU A 1 113 ? 3.043 4.500 -0.814 1.00 97.38 113 GLU A C 1
ATOM 893 O O . GLU A 1 113 ? 2.431 4.592 0.257 1.00 97.38 113 GLU A O 1
ATOM 898 N N . LEU A 1 114 ? 2.800 3.495 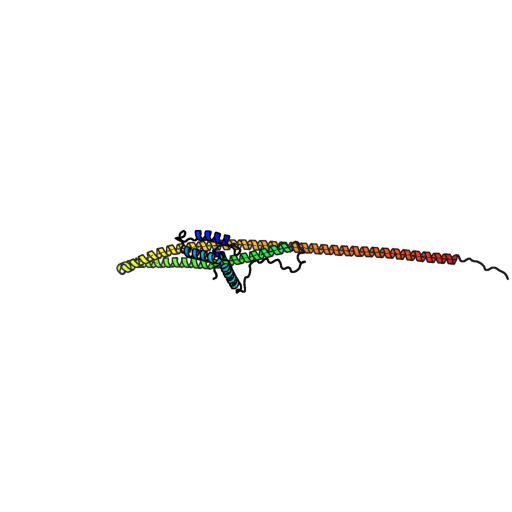-1.662 1.00 97.94 114 LEU A N 1
ATOM 899 C CA . LEU A 1 114 ? 1.858 2.418 -1.359 1.00 97.94 114 LEU A CA 1
ATOM 900 C C . LEU A 1 114 ? 2.391 1.464 -0.285 1.00 97.94 114 LEU A C 1
ATOM 902 O O . LEU A 1 114 ? 1.612 1.005 0.553 1.00 97.94 114 LEU A O 1
ATOM 906 N N . GLU A 1 115 ? 3.689 1.166 -0.289 1.00 97.00 115 GLU A N 1
ATOM 907 C CA . GLU A 1 115 ? 4.337 0.342 0.735 1.00 97.00 115 GLU A CA 1
ATOM 908 C C . GLU A 1 115 ? 4.323 1.048 2.107 1.00 97.00 115 GLU A C 1
ATOM 910 O O . GLU A 1 115 ? 3.986 0.416 3.117 1.00 97.00 115 GLU A O 1
ATOM 915 N N . ASP A 1 116 ? 4.531 2.366 2.144 1.00 97.38 116 ASP A N 1
ATOM 916 C CA . ASP A 1 116 ? 4.372 3.196 3.347 1.00 97.38 116 ASP A CA 1
ATOM 917 C C . ASP A 1 116 ? 2.918 3.213 3.842 1.00 97.38 116 ASP A C 1
ATOM 919 O O . ASP A 1 116 ? 2.625 3.003 5.029 1.00 97.38 116 ASP A O 1
ATOM 923 N N . ARG A 1 117 ? 1.957 3.398 2.927 1.00 97.31 117 ARG A N 1
ATOM 924 C CA . ARG A 1 117 ? 0.526 3.328 3.255 1.00 97.31 117 ARG A CA 1
ATOM 925 C C . ARG A 1 117 ? 0.142 1.953 3.798 1.00 97.31 117 ARG A C 1
ATOM 927 O O . ARG A 1 117 ? -0.620 1.863 4.757 1.00 97.31 117 ARG A O 1
ATOM 934 N N . HIS A 1 118 ? 0.641 0.876 3.203 1.00 97.94 118 HIS A N 1
ATOM 935 C CA . HIS A 1 118 ? 0.389 -0.478 3.686 1.00 97.94 118 HIS A CA 1
ATOM 936 C C . HIS A 1 118 ? 0.947 -0.664 5.103 1.00 97.94 118 HIS A C 1
ATOM 938 O O . HIS A 1 118 ? 0.242 -1.184 5.966 1.00 97.94 118 HIS A O 1
ATOM 944 N N . SER A 1 119 ? 2.163 -0.182 5.362 1.00 97.44 119 SER A N 1
ATOM 945 C CA . SER A 1 119 ? 2.811 -0.266 6.676 1.00 97.44 119 SER A CA 1
ATOM 946 C C . SER A 1 119 ? 2.024 0.485 7.756 1.00 97.44 119 SER A C 1
ATOM 948 O O . SER A 1 119 ? 1.668 -0.106 8.775 1.00 97.44 119 SER A O 1
ATOM 950 N N . SER A 1 120 ? 1.623 1.734 7.497 1.00 96.69 120 SER A N 1
ATOM 951 C CA . SER A 1 120 ? 0.808 2.520 8.442 1.00 96.69 120 SER A CA 1
ATOM 952 C C . SER A 1 120 ? -0.572 1.901 8.727 1.00 96.69 120 SER A C 1
ATOM 954 O O . SER A 1 120 ? -1.061 1.931 9.859 1.00 96.69 120 SER A O 1
ATOM 956 N N . LEU A 1 121 ? -1.212 1.280 7.728 1.00 97.31 121 LEU A N 1
ATOM 957 C CA . LEU A 1 121 ? -2.469 0.553 7.933 1.00 97.31 121 LEU A CA 1
ATOM 958 C C . LEU A 1 121 ? -2.286 -0.680 8.830 1.00 97.31 121 LEU A C 1
ATOM 960 O O . LEU A 1 121 ? -3.157 -0.973 9.657 1.00 97.31 121 LEU A O 1
ATOM 964 N N . TRP A 1 122 ? -1.168 -1.394 8.682 1.00 97.69 122 TRP A N 1
ATOM 965 C CA . TRP A 1 122 ? -0.824 -2.527 9.539 1.00 97.69 122 TRP A CA 1
ATOM 966 C C . TRP A 1 122 ? -0.582 -2.106 10.986 1.00 97.69 122 TRP A C 1
ATOM 968 O O . TRP A 1 122 ? -1.148 -2.731 11.882 1.00 97.69 122 TRP A O 1
ATOM 978 N N . GLU A 1 123 ? 0.143 -1.012 11.221 1.00 96.31 123 GLU A N 1
ATOM 979 C CA . GLU A 1 123 ? 0.323 -0.451 12.567 1.00 96.31 123 GLU A CA 1
ATOM 980 C C . GLU A 1 123 ? -1.025 -0.129 13.226 1.00 96.31 123 GLU A C 1
ATOM 982 O O . GLU A 1 123 ? -1.284 -0.512 14.369 1.00 96.31 123 GLU A O 1
ATOM 987 N N . GLY A 1 124 ? -1.938 0.503 12.480 1.00 96.12 124 GLY A N 1
ATOM 988 C CA . GLY A 1 124 ? -3.289 0.784 12.961 1.00 96.12 124 GLY A CA 1
ATOM 989 C C . GLY A 1 124 ? -4.078 -0.483 13.314 1.00 96.12 124 GLY A C 1
ATOM 990 O O . GLY A 1 124 ? -4.789 -0.517 14.322 1.00 96.12 124 GLY A O 1
ATOM 991 N N . ARG A 1 125 ? -3.954 -1.542 12.508 1.00 97.25 125 ARG A N 1
ATOM 992 C CA . ARG A 1 125 ? -4.600 -2.842 12.750 1.00 97.25 125 ARG A CA 1
ATOM 993 C C . ARG A 1 125 ? -4.046 -3.535 13.990 1.00 97.25 125 ARG A C 1
ATOM 995 O O . ARG A 1 125 ? -4.825 -4.034 14.809 1.00 97.25 125 ARG A O 1
ATOM 1002 N N . ASP A 1 126 ? -2.728 -3.553 14.133 1.00 96.12 126 ASP A N 1
ATOM 1003 C CA . ASP A 1 126 ? -2.051 -4.194 15.255 1.00 96.12 126 ASP A CA 1
ATOM 1004 C C . ASP A 1 126 ? -2.281 -3.435 16.563 1.00 96.12 126 ASP A C 1
ATOM 1006 O O . ASP A 1 126 ? -2.426 -4.067 17.606 1.00 96.12 126 ASP A O 1
ATOM 1010 N N . TYR A 1 127 ? -2.466 -2.113 16.504 1.00 96.06 127 TYR A N 1
ATOM 1011 C CA . TYR A 1 127 ? -2.908 -1.315 17.646 1.00 96.06 127 TYR A CA 1
ATOM 1012 C C . TYR A 1 127 ? -4.327 -1.679 18.117 1.00 96.06 127 TYR A C 1
ATOM 1014 O O . TYR A 1 127 ? -4.592 -1.771 19.314 1.00 96.06 127 TYR A O 1
ATOM 1022 N N . VAL A 1 128 ? -5.271 -1.911 17.198 1.00 97.50 128 VAL A N 1
ATOM 1023 C CA . VAL A 1 128 ? -6.678 -2.196 17.548 1.00 97.50 128 VAL A CA 1
ATOM 1024 C C . VAL A 1 128 ? -6.865 -3.608 18.117 1.00 97.50 128 VAL A C 1
ATOM 1026 O O . VAL A 1 128 ? -7.681 -3.804 19.023 1.00 97.50 128 VAL A O 1
ATOM 1029 N N . ARG A 1 129 ? -6.104 -4.593 17.627 1.00 97.25 129 ARG A N 1
ATOM 1030 C CA . ARG A 1 129 ? -6.222 -6.006 18.024 1.00 97.25 129 ARG A CA 1
ATOM 1031 C C . ARG A 1 129 ? -6.190 -6.255 19.546 1.00 97.25 129 ARG A C 1
ATOM 1033 O O . ARG A 1 129 ? -7.124 -6.899 20.033 1.00 97.25 129 ARG A O 1
ATOM 1040 N N . PRO A 1 130 ? -5.211 -5.762 20.331 1.00 98.00 130 PRO A N 1
ATOM 1041 C CA . PRO A 1 130 ? -5.183 -5.996 21.774 1.00 98.00 130 PRO A CA 1
ATOM 1042 C C . PRO A 1 130 ? -6.405 -5.399 22.478 1.00 98.00 130 PRO A C 1
ATOM 1044 O O . PRO A 1 130 ? -6.944 -6.012 23.398 1.00 98.00 130 PRO A O 1
ATOM 1047 N N . HIS A 1 131 ? -6.922 -4.258 22.015 1.00 97.75 131 HIS A N 1
ATOM 1048 C CA . HIS A 1 131 ? -8.117 -3.652 22.601 1.00 97.75 131 HIS A CA 1
ATOM 1049 C C . HIS A 1 131 ? -9.379 -4.489 22.384 1.00 97.75 131 HIS A C 1
ATOM 1051 O O . HIS A 1 131 ? -10.217 -4.556 23.286 1.00 97.75 131 HIS A O 1
ATOM 1057 N N . ILE A 1 132 ? -9.511 -5.158 21.234 1.00 97.94 132 ILE A N 1
ATOM 1058 C CA . ILE A 1 132 ? -10.598 -6.119 21.001 1.00 97.94 132 ILE A CA 1
ATOM 1059 C C . ILE A 1 132 ? -10.490 -7.259 22.016 1.00 97.94 132 ILE A C 1
ATOM 1061 O O . ILE A 1 132 ? -11.456 -7.533 22.726 1.00 97.94 132 ILE A O 1
ATOM 1065 N N . THR A 1 133 ? -9.303 -7.863 22.146 1.00 97.88 133 THR A N 1
ATOM 1066 C CA . THR A 1 133 ? -9.088 -8.990 23.071 1.00 97.88 133 THR A CA 1
ATOM 1067 C C . THR A 1 133 ? -9.327 -8.608 24.532 1.00 97.88 133 THR A C 1
ATOM 1069 O O . THR A 1 133 ? -9.981 -9.348 25.261 1.00 97.88 133 THR A O 1
ATOM 1072 N N . ALA A 1 134 ? -8.882 -7.422 24.954 1.00 98.06 134 ALA A N 1
ATOM 1073 C CA . ALA A 1 134 ? -9.103 -6.920 26.305 1.00 98.06 134 ALA A CA 1
ATOM 1074 C C . ALA A 1 134 ? -10.591 -6.662 26.582 1.00 98.06 134 ALA A C 1
ATOM 1076 O O . ALA A 1 134 ? -11.086 -7.007 27.652 1.00 98.06 134 ALA A O 1
ATOM 1077 N N . THR A 1 135 ? -11.317 -6.099 25.610 1.00 98.00 135 THR A N 1
ATOM 1078 C CA . THR A 1 135 ? -12.763 -5.857 25.739 1.00 98.00 135 THR A CA 1
ATOM 1079 C C . THR A 1 135 ? -13.531 -7.176 25.815 1.00 98.00 135 THR A C 1
ATOM 1081 O O . THR A 1 135 ? -14.424 -7.315 26.642 1.00 98.00 135 THR A O 1
ATOM 1084 N N . GLN A 1 136 ? -13.151 -8.162 25.000 1.00 98.00 136 GLN A N 1
ATOM 1085 C CA . GLN A 1 136 ? -13.743 -9.498 25.019 1.00 98.00 136 GLN A CA 1
ATOM 1086 C C . GLN A 1 136 ? -13.512 -10.198 26.367 1.00 98.00 136 GLN A C 1
ATOM 1088 O O . GLN A 1 136 ? -14.464 -10.684 26.971 1.00 98.00 136 GLN A O 1
ATOM 1093 N N . LYS A 1 137 ? -12.284 -10.144 26.895 1.00 98.31 137 LYS A N 1
ATOM 1094 C CA . LYS A 1 137 ? -11.957 -10.691 28.217 1.00 98.31 137 LYS A CA 1
ATOM 1095 C C . LYS A 1 137 ? -12.741 -10.010 29.345 1.00 98.31 137 LYS A C 1
ATOM 1097 O O . LYS A 1 137 ? -13.162 -10.675 30.282 1.00 98.31 137 LYS A O 1
ATOM 1102 N N . ALA A 1 138 ? -12.956 -8.697 29.261 1.00 97.62 138 ALA A N 1
ATOM 1103 C CA . ALA A 1 138 ? -13.762 -7.973 30.244 1.00 97.62 138 ALA A CA 1
ATOM 1104 C C . ALA A 1 138 ? -15.244 -8.394 30.205 1.00 97.62 138 ALA A C 1
ATOM 1106 O O . ALA A 1 138 ? -15.869 -8.521 31.254 1.00 97.62 138 ALA A O 1
ATOM 1107 N N . ILE A 1 139 ? -15.802 -8.658 29.017 1.00 97.38 139 ILE A N 1
ATOM 1108 C CA . ILE A 1 139 ? -17.161 -9.214 28.884 1.00 97.38 139 ILE A CA 1
ATOM 1109 C C . ILE A 1 139 ? -17.228 -10.602 29.533 1.00 97.38 139 ILE A C 1
ATOM 1111 O O . ILE A 1 139 ? -18.127 -10.859 30.326 1.00 97.38 139 ILE A O 1
ATOM 1115 N N . GLU A 1 140 ? -16.248 -11.465 29.259 1.00 96.75 140 GLU A N 1
ATOM 1116 C CA . GLU A 1 140 ? -16.169 -12.810 29.847 1.00 96.75 140 GLU A CA 1
ATOM 1117 C C . GLU A 1 140 ? -16.063 -12.776 31.378 1.00 96.75 140 GLU A C 1
ATOM 1119 O O . GLU A 1 140 ? -16.651 -13.617 32.053 1.00 96.75 140 GLU A O 1
ATOM 1124 N N . GLN A 1 141 ? -15.363 -11.786 31.941 1.00 96.44 141 GLN A N 1
ATOM 1125 C CA . GLN A 1 141 ? -15.310 -11.570 33.389 1.00 96.44 141 GLN A CA 1
ATOM 1126 C C . GLN A 1 141 ? -16.683 -11.204 33.965 1.00 96.44 141 GLN A C 1
ATOM 1128 O O . GLN A 1 141 ? -17.103 -11.813 34.946 1.00 96.44 141 GLN A O 1
ATOM 1133 N N . LEU A 1 142 ? -17.416 -10.278 33.337 1.00 95.25 142 LEU A N 1
ATOM 1134 C CA . LEU A 1 142 ? -18.775 -9.926 33.772 1.00 95.25 142 LEU A CA 1
ATOM 1135 C C . LEU A 1 142 ? -19.748 -11.109 33.674 1.00 95.25 142 LEU A C 1
ATOM 1137 O O . LEU A 1 142 ? -20.637 -11.250 34.521 1.00 95.25 142 LEU A O 1
ATOM 1141 N N . ASP A 1 143 ? -19.583 -11.945 32.645 1.00 95.12 143 ASP A N 1
ATOM 1142 C CA . ASP A 1 143 ? -20.366 -13.164 32.451 1.00 95.12 143 ASP A CA 1
ATOM 1143 C C . ASP A 1 143 ? -20.023 -14.208 33.535 1.00 95.12 143 ASP A C 1
ATOM 1145 O O . ASP A 1 143 ? -20.928 -14.830 34.091 1.00 95.12 143 ASP A O 1
ATOM 1149 N N . ALA A 1 144 ? -18.751 -14.348 33.927 1.00 94.75 144 ALA A N 1
ATOM 1150 C CA . ALA A 1 144 ? -18.337 -15.217 35.033 1.00 94.75 144 ALA A CA 1
ATOM 1151 C C . ALA A 1 144 ? -18.881 -14.742 36.395 1.00 94.75 144 ALA A C 1
ATOM 1153 O O . ALA A 1 144 ? -19.441 -15.540 37.148 1.00 94.75 144 ALA A O 1
ATOM 1154 N N . GLU A 1 145 ? -18.808 -13.438 36.681 1.00 92.06 145 GLU A N 1
ATOM 1155 C CA . GLU A 1 145 ? -19.415 -12.832 37.878 1.00 92.06 145 GLU A CA 1
ATOM 1156 C C . GLU A 1 145 ? -20.941 -13.039 37.916 1.00 92.06 145 GLU A C 1
ATOM 1158 O O . GLU A 1 145 ? -21.540 -13.143 38.988 1.00 92.06 145 GLU A O 1
ATOM 1163 N N . ALA A 1 146 ? -21.594 -13.137 36.749 1.00 92.75 146 ALA A N 1
ATOM 1164 C CA . ALA A 1 146 ? -23.020 -13.452 36.663 1.00 92.75 146 ALA A CA 1
ATOM 1165 C C . ALA A 1 146 ? -23.345 -14.837 37.197 1.00 92.75 146 ALA A C 1
ATOM 1167 O O . ALA A 1 146 ? -24.302 -14.989 37.956 1.00 92.75 146 ALA A O 1
ATOM 1168 N N . VAL A 1 147 ? -22.530 -15.818 36.824 1.00 94.12 147 VAL A N 1
ATOM 1169 C CA . VAL A 1 147 ? -22.682 -17.196 37.283 1.00 94.12 147 VAL A CA 1
ATOM 1170 C C . VAL A 1 147 ? -22.510 -17.280 38.800 1.00 94.12 147 VAL A C 1
ATOM 1172 O O . VAL A 1 147 ? -23.268 -17.986 39.467 1.00 94.12 147 VAL A O 1
ATOM 1175 N N . GLU A 1 148 ? -21.555 -16.537 39.360 1.00 90.19 148 GLU A N 1
ATOM 1176 C CA . GLU A 1 148 ? -21.290 -16.544 40.799 1.00 90.19 148 GLU A CA 1
ATOM 1177 C C . GLU A 1 148 ? -22.422 -15.895 41.610 1.00 90.19 148 GLU A C 1
ATOM 1179 O O . GLU A 1 148 ? -22.892 -16.478 42.591 1.00 90.19 148 GLU A O 1
ATOM 1184 N N . ASP A 1 149 ? -22.939 -14.745 41.165 1.00 89.00 149 ASP A N 1
ATOM 1185 C CA . ASP A 1 149 ? -24.112 -14.104 41.775 1.00 89.00 149 ASP A CA 1
ATOM 1186 C C . ASP A 1 149 ? -25.345 -15.034 41.749 1.00 89.00 149 ASP A C 1
ATOM 1188 O O . ASP A 1 149 ? -26.074 -15.132 42.742 1.00 89.00 149 ASP A O 1
ATOM 1192 N N . ASP A 1 150 ? -25.563 -15.770 40.653 1.00 89.75 150 ASP A N 1
ATOM 1193 C CA . ASP A 1 150 ? -26.652 -16.748 40.530 1.00 89.75 150 ASP A CA 1
ATOM 1194 C C . ASP A 1 150 ? -26.493 -17.922 41.513 1.00 89.75 150 ASP A C 1
ATOM 1196 O O . ASP A 1 150 ? -27.478 -18.415 42.075 1.00 89.75 150 ASP A O 1
ATOM 1200 N N . MET A 1 151 ? -25.260 -18.385 41.742 1.00 89.56 151 MET A N 1
ATOM 1201 C CA . MET A 1 151 ? -24.958 -19.418 42.737 1.00 89.56 151 MET A CA 1
ATOM 1202 C C . MET A 1 151 ? -25.203 -18.920 44.167 1.00 89.56 151 MET A C 1
ATOM 1204 O O . MET A 1 151 ? -25.839 -19.622 44.962 1.00 89.56 151 MET A O 1
ATOM 1208 N N . GLN A 1 152 ? -24.752 -17.703 44.491 1.00 86.19 152 GLN A N 1
ATOM 1209 C CA . GLN A 1 152 ? -24.972 -17.083 45.801 1.00 86.19 152 GLN A CA 1
ATOM 1210 C C . GLN A 1 152 ? -26.464 -16.869 46.079 1.00 86.19 152 GLN A C 1
ATOM 1212 O O . GLN A 1 152 ? -26.939 -17.190 47.169 1.00 86.19 152 GLN A O 1
ATOM 1217 N N . GLU A 1 153 ? -27.226 -16.403 45.087 1.00 87.12 153 GLU A N 1
ATOM 1218 C CA . GLU A 1 153 ? -28.676 -16.234 45.192 1.00 87.12 153 GLU A CA 1
ATOM 1219 C C . GLU A 1 153 ? -29.385 -17.566 45.476 1.00 87.12 153 GLU A C 1
ATOM 1221 O O . GLU A 1 153 ? -30.224 -17.646 46.379 1.00 87.12 153 GLU A O 1
ATOM 1226 N N . LYS A 1 154 ? -29.051 -18.624 44.723 1.00 88.38 154 LYS A N 1
ATOM 1227 C CA . LYS A 1 154 ? -29.613 -19.968 44.939 1.00 88.38 154 LYS A CA 1
ATOM 1228 C C . LYS A 1 154 ? -29.333 -20.459 46.360 1.00 88.38 154 LYS A C 1
ATOM 1230 O O . LYS A 1 154 ? -30.251 -20.931 47.027 1.00 88.38 154 LYS A O 1
ATOM 1235 N N . SER A 1 155 ? -28.103 -20.281 46.844 1.00 85.81 155 SER A N 1
ATOM 1236 C CA . SER A 1 155 ? -27.714 -20.630 48.215 1.00 85.81 155 SER A CA 1
ATOM 1237 C C . SER A 1 155 ? -28.515 -19.840 49.262 1.00 85.81 155 SER A C 1
ATOM 1239 O O . SER A 1 155 ? -29.104 -20.428 50.174 1.00 85.81 155 SER A O 1
ATOM 1241 N N . ALA A 1 156 ? -28.642 -18.521 49.085 1.00 83.12 156 ALA A N 1
ATOM 1242 C CA . ALA A 1 156 ? -29.343 -17.620 50.001 1.00 83.12 156 ALA A CA 1
ATOM 1243 C C . ALA A 1 156 ? -30.863 -17.852 50.079 1.00 83.12 156 ALA A C 1
ATOM 1245 O O . ALA A 1 156 ? -31.489 -17.503 51.086 1.00 83.12 156 ALA A O 1
ATOM 1246 N N . LYS A 1 157 ? -31.456 -18.450 49.038 1.00 84.56 157 LYS A N 1
ATOM 1247 C CA . LYS A 1 157 ? -32.881 -18.820 48.966 1.00 84.56 157 LYS A CA 1
ATOM 1248 C C . LYS A 1 157 ? -33.218 -20.148 49.652 1.00 84.56 157 LYS A C 1
ATOM 1250 O O . LYS A 1 157 ? -34.401 -20.466 49.793 1.00 84.56 157 LYS A O 1
ATOM 1255 N N . THR A 1 158 ? -32.222 -20.908 50.101 1.00 88.12 158 THR A N 1
ATOM 1256 C CA . THR A 1 158 ? -32.423 -22.204 50.767 1.00 88.12 158 THR A CA 1
ATOM 1257 C C . THR A 1 158 ? -33.181 -22.043 52.089 1.00 88.12 158 THR A C 1
ATOM 1259 O O . THR A 1 158 ? -32.944 -21.096 52.841 1.00 88.12 158 THR A O 1
ATOM 1262 N N . TRP A 1 159 ? -34.065 -22.992 52.419 1.00 79.06 159 TRP A N 1
ATOM 1263 C CA . TRP A 1 159 ? -34.892 -22.929 53.632 1.00 79.06 159 TRP A CA 1
ATOM 1264 C C . TRP A 1 159 ? -34.063 -22.786 54.923 1.00 79.06 159 TRP A C 1
ATOM 1266 O O . TRP A 1 159 ? -34.422 -21.985 55.780 1.00 79.06 159 TRP A O 1
ATOM 1276 N N . PHE A 1 160 ? -32.910 -23.462 55.023 1.00 73.69 160 PHE A N 1
ATOM 1277 C CA . PHE A 1 160 ? -31.960 -23.315 56.136 1.00 73.69 160 PHE A CA 1
ATOM 1278 C C . PHE A 1 160 ? -31.443 -21.877 56.293 1.00 73.69 160 PHE A C 1
ATOM 1280 O O . PHE A 1 160 ? -31.409 -21.340 57.399 1.00 73.69 160 PHE A O 1
ATOM 1287 N N . ALA A 1 161 ? -31.059 -21.230 55.188 1.00 76.19 161 ALA A N 1
ATOM 1288 C CA . ALA A 1 161 ? -30.597 -19.843 55.201 1.00 76.19 161 ALA A CA 1
ATOM 1289 C C . ALA A 1 161 ? -31.730 -18.884 55.597 1.00 76.19 161 ALA A C 1
ATOM 1291 O O . ALA A 1 161 ? -31.513 -17.925 56.333 1.00 76.19 161 ALA A O 1
ATOM 1292 N N . ARG A 1 162 ? -32.961 -19.185 55.178 1.00 73.06 162 ARG A N 1
ATOM 1293 C CA . ARG A 1 162 ? -34.149 -18.402 55.527 1.00 73.06 162 ARG A CA 1
ATOM 1294 C C . ARG A 1 162 ? -34.537 -18.536 57.002 1.00 73.06 162 ARG A C 1
ATOM 1296 O O . ARG A 1 162 ? -35.034 -17.568 57.568 1.00 73.06 162 ARG A O 1
ATOM 1303 N N . LEU A 1 163 ? -34.292 -19.699 57.610 1.00 71.44 163 LEU A N 1
ATOM 1304 C CA . LEU A 1 163 ? -34.610 -19.975 59.013 1.00 71.44 163 LEU A CA 1
ATOM 1305 C C . LEU A 1 163 ? -33.595 -19.346 59.983 1.00 71.44 163 LEU A C 1
ATOM 1307 O O . LEU A 1 163 ? -33.992 -18.819 61.014 1.00 71.44 163 LEU A O 1
ATOM 1311 N N . PHE A 1 164 ? -32.300 -19.364 59.644 1.00 73.12 164 PHE A N 1
ATOM 1312 C CA . PHE A 1 164 ? -31.229 -18.953 60.567 1.00 73.12 164 PHE A CA 1
ATOM 1313 C C . PHE A 1 164 ? -30.492 -17.658 60.180 1.00 73.12 164 PHE A C 1
ATOM 1315 O O . PHE A 1 164 ? -29.766 -17.111 61.002 1.00 73.12 164 PHE A O 1
ATOM 1322 N N . ARG A 1 165 ? -30.665 -17.143 58.954 1.00 75.75 165 ARG A N 1
ATOM 1323 C CA . ARG A 1 165 ? -29.945 -15.965 58.417 1.00 75.75 165 ARG A CA 1
ATOM 1324 C C . ARG A 1 165 ? -30.856 -15.029 57.608 1.00 75.75 165 ARG A C 1
ATOM 1326 O O . ARG A 1 165 ? -30.481 -14.493 56.567 1.00 75.75 165 ARG A O 1
ATOM 1333 N N . ALA A 1 166 ? -32.085 -14.810 58.079 1.00 69.69 166 ALA A N 1
ATOM 1334 C CA . ALA A 1 166 ? -33.107 -14.065 57.335 1.00 69.69 166 ALA A CA 1
ATOM 1335 C C . ALA A 1 166 ? -32.727 -12.604 57.002 1.00 69.69 166 ALA A C 1
ATOM 1337 O O . ALA A 1 166 ? -33.090 -12.114 55.931 1.00 69.69 166 ALA A O 1
ATOM 1338 N N . LYS A 1 167 ? -32.016 -11.899 57.898 1.00 74.06 167 LYS A N 1
ATOM 1339 C CA . LYS A 1 167 ? -31.578 -10.506 57.676 1.00 74.06 167 LYS A CA 1
ATOM 1340 C C . LYS A 1 167 ? -30.447 -10.431 56.645 1.00 74.06 167 LYS A C 1
ATOM 1342 O O . LYS A 1 167 ? -30.582 -9.716 55.657 1.00 74.06 167 LYS A O 1
ATOM 1347 N N . GLU A 1 168 ? -29.409 -11.247 56.826 1.00 73.31 168 GLU A N 1
ATOM 1348 C CA . GLU A 1 168 ? -28.267 -11.365 55.904 1.00 73.31 168 GLU A CA 1
ATOM 1349 C C . GLU A 1 168 ? -28.710 -11.786 54.493 1.00 73.31 168 GLU A C 1
ATOM 1351 O O . GLU A 1 168 ? -28.232 -11.242 53.502 1.00 73.31 168 GLU A O 1
ATOM 1356 N N . SER A 1 169 ? -29.688 -12.695 54.387 1.00 76.75 169 SER A N 1
ATOM 1357 C CA . SER A 1 169 ? -30.257 -13.127 53.104 1.00 76.75 169 SER A CA 1
ATOM 1358 C C . SER A 1 169 ? -30.944 -11.974 52.355 1.00 76.75 169 SER A C 1
ATOM 1360 O O . SER A 1 169 ? -30.730 -11.807 51.157 1.00 76.75 169 SER A O 1
ATOM 1362 N N . LYS A 1 170 ? -31.720 -11.118 53.038 1.00 81.12 170 LYS A N 1
ATOM 1363 C CA . LYS A 1 170 ? -32.380 -9.962 52.397 1.00 81.12 170 LYS A CA 1
ATOM 1364 C C . LYS A 1 170 ? -31.379 -8.917 51.906 1.00 81.12 170 LYS A C 1
ATOM 1366 O O . LYS A 1 170 ? -31.522 -8.431 50.787 1.00 81.12 170 LYS A O 1
ATOM 1371 N N . GLU A 1 171 ? -30.381 -8.586 52.722 1.00 84.38 171 GLU A N 1
ATOM 1372 C CA . GLU A 1 171 ? -29.337 -7.622 52.353 1.00 84.38 171 GLU A CA 1
ATOM 1373 C C . GLU A 1 171 ? -28.511 -8.131 51.161 1.00 84.38 171 GLU A C 1
ATOM 1375 O O . GLU A 1 171 ? -28.306 -7.397 50.193 1.00 84.38 171 GLU A O 1
ATOM 1380 N N . LEU A 1 172 ? -28.139 -9.417 51.158 1.00 85.00 172 LEU A N 1
ATOM 1381 C CA . LEU A 1 172 ? -27.432 -10.047 50.042 1.00 85.00 172 LEU A CA 1
ATOM 1382 C C . LEU A 1 172 ? -28.244 -10.006 48.738 1.00 85.00 172 LEU A C 1
ATOM 1384 O O . LEU A 1 172 ? -27.695 -9.684 47.687 1.00 85.00 172 LEU A O 1
ATOM 1388 N N . MET A 1 173 ? -29.549 -10.285 48.794 1.00 84.25 173 MET A N 1
ATOM 1389 C CA . MET A 1 173 ? -30.428 -10.237 47.618 1.00 84.25 173 MET A CA 1
ATOM 1390 C C . MET A 1 173 ? -30.502 -8.836 46.997 1.00 84.25 173 MET A C 1
ATOM 1392 O O . MET A 1 173 ? -30.489 -8.709 45.773 1.00 84.25 173 MET A O 1
ATOM 1396 N N . VAL A 1 174 ? -30.549 -7.785 47.823 1.00 88.94 174 VAL A N 1
ATOM 1397 C CA . VAL A 1 174 ? -30.511 -6.392 47.347 1.00 88.94 174 VAL A CA 1
ATOM 1398 C C . VAL A 1 174 ? -29.161 -6.083 46.695 1.00 88.94 174 VAL A C 1
ATOM 1400 O O . VAL A 1 174 ? -29.128 -5.508 45.606 1.00 88.94 174 VAL A O 1
ATOM 1403 N N . CYS A 1 175 ? -28.054 -6.516 47.306 1.00 87.88 175 CYS A N 1
ATOM 1404 C CA . CYS A 1 175 ? -26.715 -6.370 46.733 1.00 87.88 175 CYS A CA 1
ATOM 1405 C C . CYS A 1 175 ? -26.577 -7.085 45.378 1.00 87.88 175 CYS A C 1
ATOM 1407 O O . CYS A 1 175 ? -26.084 -6.483 44.426 1.00 87.88 175 CYS A O 1
ATOM 1409 N N . ILE A 1 176 ? -27.056 -8.328 45.261 1.00 88.31 176 ILE A N 1
ATOM 1410 C CA . ILE A 1 176 ? -27.041 -9.100 44.008 1.00 88.31 176 ILE A CA 1
ATOM 1411 C C . ILE A 1 176 ? -27.902 -8.419 42.936 1.00 88.31 176 ILE A C 1
ATOM 1413 O O . ILE A 1 176 ? -27.469 -8.282 41.793 1.00 88.31 176 ILE A O 1
ATOM 1417 N N . ALA A 1 177 ? -29.104 -7.945 43.283 1.00 88.81 177 ALA A N 1
ATOM 1418 C CA . ALA A 1 177 ? -29.974 -7.239 42.341 1.00 88.81 177 ALA A CA 1
ATOM 1419 C C . ALA A 1 177 ? -29.321 -5.953 41.807 1.00 88.81 177 ALA A C 1
ATOM 1421 O O . ALA A 1 177 ? -29.362 -5.692 40.604 1.00 88.81 177 ALA A O 1
ATOM 1422 N N . ARG A 1 178 ? -28.655 -5.187 42.681 1.00 91.56 178 ARG A N 1
ATOM 1423 C CA . ARG A 1 178 ? -27.888 -4.002 42.287 1.00 91.56 178 ARG A CA 1
ATOM 1424 C C . ARG A 1 178 ? -26.728 -4.365 41.354 1.00 91.56 178 ARG A C 1
ATOM 1426 O O . ARG A 1 178 ? -26.667 -3.827 40.248 1.00 91.56 178 ARG A O 1
ATOM 1433 N N . ARG A 1 179 ? -25.873 -5.324 41.737 1.00 92.00 179 ARG A N 1
ATOM 1434 C CA . ARG A 1 179 ? -24.753 -5.789 40.896 1.00 92.00 179 ARG A CA 1
ATOM 1435 C C . ARG A 1 179 ? -25.225 -6.290 39.535 1.00 92.00 179 ARG A C 1
ATOM 1437 O O . ARG A 1 179 ? -24.598 -5.979 38.533 1.00 92.00 179 ARG A O 1
ATOM 1444 N N . ARG A 1 180 ? -26.361 -6.992 39.457 1.00 91.50 180 ARG A N 1
ATOM 1445 C CA . ARG A 1 180 ? -26.958 -7.409 38.175 1.00 91.50 180 ARG A CA 1
ATOM 1446 C C . ARG A 1 180 ? -27.243 -6.230 37.256 1.00 91.50 180 ARG A C 1
ATOM 1448 O O . ARG A 1 180 ? -26.894 -6.288 36.081 1.00 91.50 180 ARG A O 1
ATOM 1455 N N . THR A 1 181 ? -27.863 -5.170 37.775 1.00 90.44 181 THR A N 1
ATOM 1456 C CA . THR A 1 181 ? -28.144 -3.979 36.962 1.00 90.44 181 THR A CA 1
ATOM 1457 C C . THR A 1 181 ? -26.861 -3.279 36.512 1.00 90.44 181 THR A C 1
ATOM 1459 O O . THR A 1 181 ? -26.752 -2.923 35.343 1.00 90.44 181 THR A O 1
ATOM 1462 N N . GLU A 1 182 ? -25.865 -3.160 37.396 1.00 91.56 182 GLU A N 1
ATOM 1463 C CA . GLU A 1 182 ? -24.556 -2.563 37.093 1.00 91.56 182 GLU A CA 1
ATOM 1464 C C . GLU A 1 182 ? -23.760 -3.392 36.064 1.00 91.56 182 GLU A C 1
ATOM 1466 O O . GLU A 1 182 ? -23.172 -2.841 35.136 1.00 91.56 182 GLU A O 1
ATOM 1471 N N . ARG A 1 183 ? -23.784 -4.728 36.160 1.00 93.56 183 ARG A N 1
ATOM 1472 C CA . ARG A 1 183 ? -23.124 -5.622 35.195 1.00 93.56 183 ARG A CA 1
ATOM 1473 C C . ARG A 1 183 ? -23.846 -5.643 33.853 1.00 93.56 183 ARG A C 1
ATOM 1475 O O . ARG A 1 183 ? -23.183 -5.636 32.822 1.00 93.56 183 ARG A O 1
ATOM 1482 N N . ALA A 1 184 ? -25.180 -5.609 33.836 1.00 91.56 184 ALA A N 1
ATOM 1483 C CA . ALA A 1 184 ? -25.952 -5.538 32.595 1.00 91.56 184 ALA A CA 1
ATOM 1484 C C . ALA A 1 184 ? -25.647 -4.252 31.810 1.00 91.56 184 ALA A C 1
ATOM 1486 O O . ALA A 1 184 ? -25.409 -4.309 30.603 1.00 91.56 184 ALA A O 1
ATOM 1487 N N . THR A 1 185 ? -25.589 -3.101 32.486 1.00 94.31 185 THR A N 1
ATOM 1488 C CA . THR A 1 185 ? -25.201 -1.837 31.843 1.00 94.31 185 THR A CA 1
ATOM 1489 C C . THR A 1 185 ? -23.732 -1.851 31.417 1.00 94.31 185 THR A C 1
ATOM 1491 O O . THR A 1 185 ? -23.431 -1.485 30.281 1.00 94.31 185 THR A O 1
ATOM 1494 N N . GLY A 1 186 ? -22.823 -2.346 32.265 1.00 95.12 186 GLY A N 1
ATOM 1495 C CA . GLY A 1 186 ? -21.405 -2.507 31.928 1.00 95.12 186 GLY A CA 1
ATOM 1496 C C . GLY A 1 186 ? -21.177 -3.399 30.702 1.00 95.12 186 GLY A C 1
ATOM 1497 O O . GLY A 1 186 ? -20.405 -3.049 29.808 1.00 95.12 186 GLY A O 1
ATOM 1498 N N . ARG A 1 187 ? -21.914 -4.510 30.605 1.00 96.00 187 ARG A N 1
ATOM 1499 C CA . ARG A 1 187 ? -21.865 -5.446 29.477 1.00 96.00 187 ARG A CA 1
ATOM 1500 C C . ARG A 1 187 ? -22.290 -4.780 28.173 1.00 96.00 187 ARG A C 1
ATOM 1502 O O . ARG A 1 187 ? -21.568 -4.894 27.188 1.00 96.00 187 ARG A O 1
ATOM 1509 N N . LEU A 1 188 ? -23.391 -4.025 28.176 1.00 95.31 188 LEU A N 1
ATOM 1510 C CA . LEU A 1 188 ? -23.853 -3.283 26.994 1.00 95.31 188 LEU A CA 1
ATOM 1511 C C . LEU A 1 188 ? -22.802 -2.280 26.492 1.00 95.31 188 LEU A C 1
ATOM 1513 O O . LEU A 1 188 ? -22.561 -2.180 25.288 1.00 95.31 188 LEU A O 1
ATOM 1517 N N . VAL A 1 189 ? -22.136 -1.567 27.406 1.00 97.00 189 VAL A N 1
ATOM 1518 C CA . VAL A 1 189 ? -21.064 -0.617 27.057 1.00 97.00 189 VAL A CA 1
ATOM 1519 C C . VAL A 1 189 ? -19.866 -1.337 26.435 1.00 97.00 189 VAL A C 1
ATOM 1521 O O . VAL A 1 189 ? -19.333 -0.891 25.414 1.00 97.00 189 VAL A O 1
ATOM 1524 N N . LEU A 1 190 ? -19.443 -2.464 27.013 1.00 97.50 190 LEU A N 1
ATOM 1525 C CA . LEU A 1 190 ? -18.331 -3.250 26.477 1.00 97.50 190 LEU A CA 1
ATOM 1526 C C . LEU A 1 190 ? -18.674 -3.896 25.132 1.00 97.50 190 LEU A C 1
ATOM 1528 O O . LEU A 1 190 ? -17.830 -3.907 24.238 1.00 97.50 190 LEU A O 1
ATOM 1532 N N . GLU A 1 191 ? -19.901 -4.377 24.938 1.00 96.81 191 GLU A N 1
ATOM 1533 C CA . GLU A 1 191 ? -20.357 -4.902 23.648 1.00 96.81 191 GLU A CA 1
ATOM 1534 C C . GLU A 1 191 ? -20.372 -3.820 22.568 1.00 96.81 191 GLU A C 1
ATOM 1536 O O . GLU A 1 191 ? -19.873 -4.053 21.465 1.00 96.81 191 GLU A O 1
ATOM 1541 N N . ALA A 1 192 ? -20.856 -2.617 22.889 1.00 97.00 192 ALA A N 1
ATOM 1542 C CA . ALA A 1 192 ? -20.794 -1.476 21.980 1.00 97.00 192 ALA A CA 1
ATOM 1543 C C . ALA A 1 192 ? -19.340 -1.128 21.613 1.00 97.00 192 ALA A C 1
ATOM 1545 O O . ALA A 1 192 ? -19.019 -0.957 20.433 1.00 97.00 192 ALA A O 1
ATOM 1546 N N . ARG A 1 193 ? -18.432 -1.104 22.602 1.00 97.62 193 ARG A N 1
ATOM 1547 C CA . ARG A 1 193 ? -16.993 -0.888 22.379 1.00 97.62 193 ARG A CA 1
ATOM 1548 C C . ARG A 1 193 ? -16.381 -1.977 21.498 1.00 97.62 193 ARG A C 1
ATOM 1550 O O . ARG A 1 193 ? -15.644 -1.654 20.568 1.00 97.62 193 ARG A O 1
ATOM 1557 N N . ARG A 1 194 ? -16.679 -3.251 21.761 1.00 97.75 194 ARG A N 1
ATOM 1558 C CA . ARG A 1 194 ? -16.198 -4.389 20.966 1.00 97.75 194 ARG A CA 1
ATOM 1559 C C . ARG A 1 194 ? -16.670 -4.273 19.520 1.00 97.75 194 ARG A C 1
ATOM 1561 O O . ARG A 1 194 ? -15.856 -4.408 18.615 1.00 97.75 194 ARG A O 1
ATOM 1568 N N . ASN A 1 195 ? -17.950 -3.977 19.302 1.00 97.25 195 ASN A N 1
ATOM 1569 C CA . ASN A 1 195 ? -18.520 -3.819 17.963 1.00 97.25 195 ASN A CA 1
ATOM 1570 C C . ASN A 1 195 ? -17.855 -2.662 17.203 1.00 97.25 195 ASN A C 1
ATOM 1572 O O . ASN A 1 195 ? -17.507 -2.815 16.033 1.00 97.25 195 ASN A O 1
ATOM 1576 N N . TYR A 1 196 ? -17.610 -1.534 17.875 1.00 97.50 196 TYR A N 1
ATOM 1577 C CA . TYR A 1 196 ? -16.867 -0.413 17.302 1.00 97.50 196 TYR A CA 1
ATOM 1578 C C . TYR A 1 196 ? -15.435 -0.805 16.904 1.00 97.50 196 TYR A C 1
ATOM 1580 O O . TYR A 1 196 ? -15.005 -0.524 15.785 1.00 97.50 196 TYR A O 1
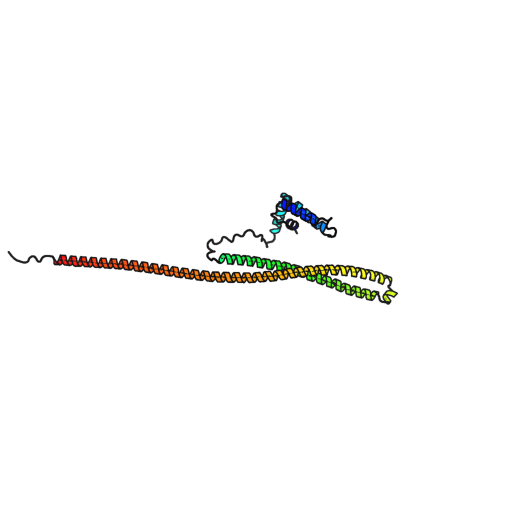ATOM 1588 N N . LEU A 1 197 ? -14.701 -1.479 17.795 1.00 97.69 197 LEU A N 1
ATOM 1589 C CA . LEU A 1 197 ? -13.327 -1.908 17.527 1.00 97.69 197 LEU A CA 1
ATOM 1590 C C . LEU A 1 197 ? -13.254 -2.956 16.408 1.00 97.69 197 LEU A C 1
ATOM 1592 O O . LEU A 1 197 ? -12.373 -2.854 15.559 1.00 97.69 197 LEU A O 1
ATOM 1596 N N . ASN A 1 198 ? -14.189 -3.909 16.366 1.00 97.38 198 ASN A N 1
ATOM 1597 C CA . ASN A 1 198 ? -14.288 -4.896 15.289 1.00 97.38 198 ASN A CA 1
ATOM 1598 C C . ASN A 1 198 ? -14.557 -4.222 13.941 1.00 97.38 198 ASN A C 1
ATOM 1600 O O . ASN A 1 198 ? -13.829 -4.469 12.988 1.00 97.38 198 ASN A O 1
ATOM 1604 N N . ASN A 1 199 ? -15.512 -3.290 13.871 1.00 97.81 199 ASN A N 1
ATOM 1605 C CA . ASN A 1 199 ? -15.765 -2.542 12.638 1.00 97.81 199 ASN A CA 1
ATOM 1606 C C . ASN A 1 199 ? -14.519 -1.749 12.196 1.00 97.81 199 ASN A C 1
ATOM 1608 O O . ASN A 1 199 ? -14.135 -1.770 11.027 1.00 97.81 199 ASN A O 1
ATOM 1612 N N . LYS A 1 200 ? -13.822 -1.101 13.140 1.00 97.31 200 LYS A N 1
ATOM 1613 C CA . LYS A 1 200 ? -12.555 -0.414 12.854 1.00 97.31 200 LYS A CA 1
ATOM 1614 C C . LYS A 1 200 ? -11.491 -1.381 12.313 1.00 97.31 200 LYS A C 1
ATOM 1616 O O . LYS A 1 200 ? -10.793 -1.036 11.362 1.00 97.31 200 LYS A O 1
ATOM 1621 N N . PHE A 1 201 ? -11.383 -2.579 12.884 1.00 97.81 201 PHE A N 1
ATOM 1622 C CA . PHE A 1 201 ? -10.481 -3.626 12.407 1.00 97.81 201 PHE A CA 1
ATOM 1623 C C . PHE A 1 201 ? -10.846 -4.089 10.989 1.00 97.81 201 PHE A C 1
ATOM 1625 O O . PHE A 1 201 ? -9.963 -4.168 10.140 1.00 97.81 201 PHE A O 1
ATOM 1632 N N . ASP A 1 202 ? -12.129 -4.301 10.695 1.00 97.25 202 ASP A N 1
ATOM 1633 C CA . ASP A 1 202 ? -12.610 -4.734 9.376 1.00 97.25 202 ASP A CA 1
ATOM 1634 C C . ASP A 1 202 ? -12.397 -3.675 8.286 1.00 97.25 202 ASP A C 1
ATOM 1636 O O . ASP A 1 202 ? -12.123 -3.999 7.128 1.00 97.25 202 ASP A O 1
ATOM 1640 N N . VAL A 1 203 ? -12.526 -2.391 8.630 1.00 97.62 203 VAL A N 1
ATOM 1641 C CA . VAL A 1 203 ? -12.191 -1.280 7.725 1.00 97.62 203 VAL A CA 1
ATOM 1642 C C . VAL A 1 203 ? -10.698 -1.291 7.394 1.00 97.62 203 VAL A C 1
ATOM 1644 O O . VAL A 1 203 ? -10.339 -1.203 6.219 1.00 97.62 203 VAL A O 1
ATOM 1647 N N . LEU A 1 204 ? -9.832 -1.450 8.400 1.00 97.50 204 LEU A N 1
ATOM 1648 C CA . LEU A 1 204 ? -8.382 -1.532 8.200 1.00 97.50 204 LEU A CA 1
ATOM 1649 C C . LEU A 1 204 ? -7.992 -2.773 7.389 1.00 97.50 204 LEU A C 1
ATOM 1651 O O . LEU A 1 204 ? -7.201 -2.666 6.458 1.00 97.50 204 LEU A O 1
ATOM 1655 N N . ASP A 1 205 ? -8.577 -3.934 7.680 1.00 97.50 205 ASP A N 1
ATOM 1656 C CA . ASP A 1 205 ? -8.282 -5.189 6.982 1.00 97.50 205 ASP A CA 1
ATOM 1657 C C . ASP A 1 205 ? -8.678 -5.125 5.496 1.00 97.50 205 ASP A C 1
ATOM 1659 O O . ASP A 1 205 ? -7.923 -5.567 4.627 1.00 97.50 205 ASP A O 1
ATOM 1663 N N . ARG A 1 206 ? -9.821 -4.496 5.177 1.00 97.94 206 ARG A N 1
ATOM 1664 C CA . ARG A 1 206 ? -10.215 -4.206 3.788 1.00 97.94 206 ARG A CA 1
ATOM 1665 C C . ARG A 1 206 ? -9.245 -3.249 3.103 1.00 97.94 206 ARG A C 1
ATOM 1667 O O . ARG A 1 206 ? -8.820 -3.533 1.987 1.00 97.94 206 ARG A O 1
ATOM 1674 N N . ALA A 1 207 ? -8.867 -2.158 3.767 1.00 97.69 207 ALA A N 1
ATOM 1675 C CA . ALA A 1 207 ? -7.915 -1.196 3.218 1.00 97.69 207 ALA A CA 1
ATOM 1676 C C . ALA A 1 207 ? -6.542 -1.835 2.951 1.00 97.69 207 ALA A C 1
ATOM 1678 O O . ALA A 1 207 ? -5.951 -1.591 1.907 1.00 97.69 207 ALA A O 1
ATOM 1679 N N . ILE A 1 208 ? -6.056 -2.699 3.847 1.00 98.06 208 ILE A N 1
ATOM 1680 C CA . ILE A 1 208 ? -4.800 -3.443 3.666 1.00 98.06 208 ILE A CA 1
ATOM 1681 C C . ILE A 1 208 ? -4.867 -4.338 2.429 1.00 98.06 208 ILE A C 1
ATOM 1683 O O . ILE A 1 208 ? -3.928 -4.358 1.635 1.00 98.06 208 ILE A O 1
ATOM 1687 N N . LYS A 1 209 ? -5.970 -5.076 2.251 1.00 97.75 209 LYS A N 1
ATOM 1688 C CA . LYS A 1 209 ? -6.164 -5.947 1.082 1.00 97.75 209 LYS A CA 1
ATOM 1689 C C . LYS A 1 209 ? -6.174 -5.154 -0.221 1.00 97.75 209 LYS A C 1
ATOM 1691 O O . LYS A 1 209 ? -5.568 -5.608 -1.188 1.00 97.75 209 LYS A O 1
ATOM 1696 N N . GLU A 1 210 ? -6.824 -3.993 -0.231 1.00 98.19 210 GLU A N 1
ATOM 1697 C CA . GLU A 1 210 ? -6.866 -3.128 -1.410 1.00 98.19 210 GLU A CA 1
ATOM 1698 C C . GLU A 1 210 ? -5.483 -2.563 -1.737 1.00 98.19 210 GLU A C 1
ATOM 1700 O O . GLU A 1 210 ? -4.979 -2.792 -2.831 1.00 98.19 210 GLU A O 1
ATOM 1705 N N . THR A 1 211 ? -4.805 -1.949 -0.761 1.00 97.62 211 THR A N 1
ATOM 1706 C CA . THR A 1 211 ? -3.446 -1.419 -0.952 1.00 97.62 211 THR A CA 1
ATOM 1707 C C . THR A 1 211 ? -2.481 -2.517 -1.409 1.00 97.62 211 THR A C 1
ATOM 1709 O O . THR A 1 211 ? -1.638 -2.289 -2.269 1.00 97.62 211 THR A O 1
ATOM 1712 N N . ARG A 1 212 ? -2.614 -3.748 -0.892 1.00 98.38 212 ARG A N 1
ATOM 1713 C CA . ARG A 1 212 ? -1.800 -4.886 -1.342 1.00 98.38 212 ARG A CA 1
ATOM 1714 C C . ARG A 1 212 ? -2.051 -5.243 -2.810 1.00 98.38 212 ARG A C 1
ATOM 1716 O O . ARG A 1 212 ? -1.096 -5.600 -3.496 1.00 98.38 212 ARG A O 1
ATOM 1723 N N . ARG A 1 213 ? -3.299 -5.167 -3.285 1.00 98.19 213 ARG A N 1
ATOM 1724 C CA . ARG A 1 213 ? -3.623 -5.377 -4.703 1.00 98.19 213 ARG A CA 1
ATOM 1725 C C . ARG A 1 213 ? -2.988 -4.284 -5.561 1.00 98.19 213 ARG A C 1
ATOM 1727 O O . ARG A 1 213 ? -2.273 -4.614 -6.497 1.00 98.19 213 ARG A O 1
ATOM 1734 N N . GLU A 1 214 ? -3.140 -3.021 -5.163 1.00 98.12 214 GLU A N 1
ATOM 1735 C CA . GLU A 1 214 ? -2.522 -1.883 -5.857 1.00 98.12 214 GLU A CA 1
ATOM 1736 C C . GLU A 1 214 ? -0.991 -2.016 -5.939 1.00 98.12 214 GLU A C 1
ATOM 1738 O O . GLU A 1 214 ? -0.401 -1.744 -6.984 1.00 98.12 214 GLU A O 1
ATOM 1743 N N . ILE A 1 215 ? -0.335 -2.488 -4.871 1.00 98.19 215 ILE A N 1
ATOM 1744 C CA . ILE A 1 215 ? 1.110 -2.771 -4.865 1.00 98.19 215 ILE A CA 1
ATOM 1745 C C . ILE A 1 215 ? 1.476 -3.819 -5.922 1.00 98.19 215 ILE A C 1
ATOM 1747 O O . ILE A 1 215 ? 2.466 -3.646 -6.633 1.00 98.19 215 ILE A O 1
ATOM 1751 N N . CYS A 1 216 ? 0.713 -4.911 -6.020 1.00 98.25 216 CYS A N 1
ATOM 1752 C CA . CYS A 1 216 ? 0.942 -5.942 -7.033 1.00 98.25 216 CYS A CA 1
ATOM 1753 C C . CYS A 1 216 ? 0.784 -5.373 -8.450 1.00 98.25 216 CYS A C 1
ATOM 1755 O O . CYS A 1 216 ? 1.701 -5.517 -9.256 1.00 98.25 216 CYS A O 1
ATOM 1757 N N . ASP A 1 217 ? -0.303 -4.644 -8.710 1.00 98.12 217 ASP A N 1
ATOM 1758 C CA . ASP A 1 217 ? -0.575 -4.046 -10.021 1.00 98.12 217 ASP A CA 1
ATOM 1759 C C . ASP A 1 217 ? 0.538 -3.065 -10.434 1.00 98.12 217 ASP A C 1
ATOM 1761 O O . ASP A 1 217 ? 1.026 -3.088 -11.566 1.00 98.12 217 ASP A O 1
ATOM 1765 N N . VAL A 1 218 ? 1.009 -2.221 -9.507 1.00 98.12 218 VAL A N 1
ATOM 1766 C CA . VAL A 1 218 ? 2.115 -1.288 -9.775 1.00 98.12 218 VAL A CA 1
ATOM 1767 C C . VAL A 1 218 ? 3.432 -2.033 -10.013 1.00 98.12 218 VAL A C 1
ATOM 1769 O O . VAL A 1 218 ? 4.180 -1.654 -10.915 1.00 98.12 218 VAL A O 1
ATOM 1772 N N . LYS A 1 219 ? 3.726 -3.112 -9.274 1.00 98.00 219 LYS A N 1
ATOM 1773 C CA . LYS A 1 219 ? 4.925 -3.944 -9.513 1.00 98.00 219 LYS A CA 1
ATOM 1774 C C . LYS A 1 219 ? 4.917 -4.577 -10.905 1.00 98.00 219 LYS A C 1
ATOM 1776 O O . LYS A 1 219 ? 5.967 -4.621 -11.560 1.00 98.00 219 LYS A O 1
ATOM 1781 N N . ASP A 1 220 ? 3.755 -5.009 -11.379 1.00 98.00 220 ASP A N 1
ATOM 1782 C CA . ASP A 1 220 ? 3.598 -5.549 -12.728 1.00 98.00 220 ASP A CA 1
ATOM 1783 C C . ASP A 1 220 ? 3.844 -4.472 -13.792 1.00 98.00 220 ASP A C 1
ATOM 1785 O O . ASP A 1 220 ? 4.622 -4.698 -14.726 1.00 98.00 220 ASP A O 1
ATOM 1789 N N . LEU A 1 221 ? 3.299 -3.265 -13.596 1.00 97.50 221 LEU A N 1
ATOM 1790 C CA . LEU A 1 221 ? 3.540 -2.116 -14.476 1.00 97.50 221 LEU A CA 1
ATOM 1791 C C . LEU A 1 221 ? 5.016 -1.697 -14.512 1.00 97.50 221 LEU A C 1
ATOM 1793 O O . LEU A 1 221 ? 5.552 -1.426 -15.587 1.00 97.50 221 LEU A O 1
ATOM 1797 N N . VAL A 1 222 ? 5.706 -1.675 -13.365 1.00 97.06 222 VAL A N 1
ATOM 1798 C CA . VAL A 1 222 ? 7.156 -1.406 -13.307 1.00 97.06 222 VAL A CA 1
ATOM 1799 C C . VAL A 1 222 ? 7.917 -2.448 -14.122 1.00 97.06 222 VAL A C 1
ATOM 1801 O O . VAL A 1 222 ? 8.812 -2.111 -14.899 1.00 97.06 222 VAL A O 1
ATOM 1804 N N . SER A 1 223 ? 7.560 -3.721 -13.961 1.00 96.56 223 SER A N 1
ATOM 1805 C CA . SER A 1 223 ? 8.201 -4.824 -14.676 1.00 96.56 223 SER A CA 1
ATOM 1806 C C . SER A 1 223 ? 7.976 -4.722 -16.186 1.00 96.56 223 SER A C 1
ATOM 1808 O O . SER A 1 223 ? 8.896 -4.945 -16.972 1.00 96.56 223 SER A O 1
ATOM 1810 N N . GLU A 1 224 ? 6.772 -4.347 -16.614 1.00 97.00 224 GLU A N 1
ATOM 1811 C CA . GLU A 1 224 ? 6.448 -4.120 -18.021 1.00 97.00 224 GLU A CA 1
ATOM 1812 C C . GLU A 1 224 ? 7.185 -2.918 -18.618 1.00 97.00 224 GLU A C 1
ATOM 1814 O O . GLU A 1 224 ? 7.747 -3.026 -19.713 1.00 97.00 224 GLU A O 1
ATOM 1819 N N . ALA A 1 225 ? 7.248 -1.803 -17.891 1.00 95.62 225 ALA A N 1
ATOM 1820 C CA . ALA A 1 225 ? 7.984 -0.619 -18.314 1.00 95.62 225 ALA A CA 1
ATOM 1821 C C . ALA A 1 225 ? 9.479 -0.931 -18.489 1.00 95.62 225 ALA A C 1
ATOM 1823 O O . ALA A 1 225 ? 10.050 -0.613 -19.530 1.00 95.62 225 ALA A O 1
ATOM 1824 N N . LYS A 1 226 ? 10.088 -1.662 -17.545 1.00 95.25 226 LYS A N 1
ATOM 1825 C CA . LYS A 1 226 ? 11.488 -2.116 -17.646 1.00 95.25 226 LYS A CA 1
ATOM 1826 C C . LYS A 1 226 ? 11.727 -3.041 -18.841 1.00 95.25 226 LYS A C 1
ATOM 1828 O O . LYS A 1 226 ? 12.735 -2.910 -19.532 1.00 95.25 226 LYS A O 1
ATOM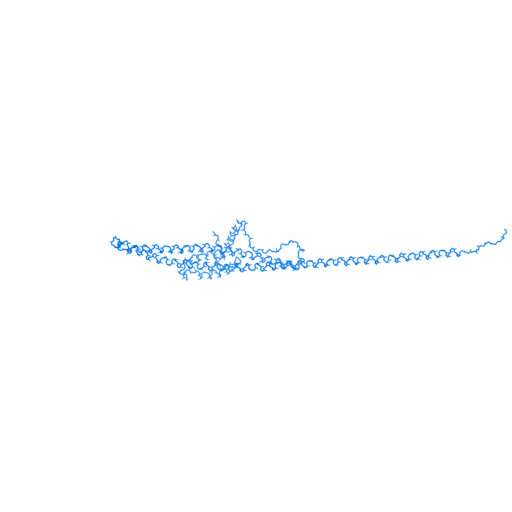 1833 N N . ARG A 1 227 ? 10.796 -3.959 -19.134 1.00 96.62 227 ARG A N 1
ATOM 1834 C CA . ARG A 1 227 ? 10.871 -4.801 -20.346 1.00 96.62 227 ARG A CA 1
ATOM 1835 C C . ARG A 1 227 ? 10.798 -3.965 -21.624 1.00 96.62 227 ARG A C 1
ATOM 1837 O O . ARG A 1 227 ? 11.494 -4.270 -22.590 1.00 96.62 227 ARG A O 1
ATOM 1844 N N . SER A 1 228 ? 9.949 -2.943 -21.640 1.00 95.19 228 SER A N 1
ATOM 1845 C CA . SER A 1 228 ? 9.777 -2.048 -22.789 1.00 95.19 228 SER A CA 1
ATOM 1846 C C . SER A 1 228 ? 11.009 -1.174 -23.012 1.00 95.19 228 SER A C 1
ATOM 1848 O O . SER A 1 228 ? 11.468 -1.041 -24.144 1.00 95.19 228 SER A O 1
ATOM 1850 N N . GLU A 1 229 ? 11.602 -0.669 -21.934 1.00 94.19 229 GLU A N 1
ATOM 1851 C CA . GLU A 1 229 ? 12.871 0.054 -21.965 1.00 94.19 229 GLU A CA 1
ATOM 1852 C C . GLU A 1 229 ? 14.015 -0.811 -22.502 1.00 94.19 229 GLU A C 1
ATOM 1854 O O . GLU A 1 229 ? 14.725 -0.391 -23.410 1.00 94.19 229 GLU A O 1
ATOM 1859 N N . ALA A 1 230 ? 14.153 -2.048 -22.017 1.00 92.38 230 ALA A N 1
ATOM 1860 C CA . ALA A 1 230 ? 15.190 -2.962 -22.490 1.00 92.38 230 ALA A CA 1
ATOM 1861 C C . ALA A 1 230 ? 15.065 -3.263 -23.995 1.00 92.38 230 ALA A C 1
ATOM 1863 O O . ALA A 1 230 ? 16.064 -3.288 -24.713 1.00 92.38 230 ALA A O 1
ATOM 1864 N N . LYS A 1 231 ? 13.833 -3.450 -24.492 1.00 95.12 231 LYS A N 1
ATOM 1865 C CA . LYS A 1 231 ? 13.569 -3.611 -25.934 1.00 95.12 231 LYS A CA 1
ATOM 1866 C C . LYS A 1 231 ? 13.964 -2.366 -26.726 1.00 95.12 231 LYS A C 1
ATOM 1868 O O . LYS A 1 231 ? 14.543 -2.497 -27.801 1.00 95.12 231 LYS A O 1
ATOM 1873 N N . TRP A 1 232 ? 13.645 -1.181 -26.208 1.00 93.31 232 TRP A N 1
ATOM 1874 C CA . TRP A 1 232 ? 13.983 0.086 -26.850 1.00 93.31 232 TRP A CA 1
ATOM 1875 C C . TRP A 1 232 ? 15.500 0.290 -26.931 1.00 93.31 232 TRP A C 1
ATOM 1877 O O . TRP A 1 232 ? 16.009 0.583 -28.008 1.00 93.31 232 TRP A O 1
ATOM 1887 N N . LEU A 1 233 ? 16.228 0.035 -25.840 1.00 90.75 233 LEU A N 1
ATOM 1888 C CA . LEU A 1 233 ? 17.692 0.112 -25.813 1.00 90.75 233 LEU A CA 1
ATOM 1889 C C . LEU A 1 233 ? 18.329 -0.856 -26.816 1.00 90.75 233 LEU A C 1
ATOM 1891 O O . LEU A 1 233 ? 19.185 -0.454 -27.594 1.00 90.75 233 LEU A O 1
ATOM 1895 N N . ALA A 1 234 ? 17.851 -2.103 -26.877 1.00 91.56 234 ALA A N 1
ATOM 1896 C CA . ALA A 1 234 ? 18.344 -3.077 -27.851 1.00 91.56 234 ALA A CA 1
ATOM 1897 C C . ALA A 1 234 ? 18.099 -2.635 -29.308 1.00 91.56 234 ALA A C 1
ATOM 1899 O O . ALA A 1 234 ? 18.920 -2.885 -30.192 1.00 91.56 234 ALA A O 1
ATOM 1900 N N . GLN A 1 235 ? 16.966 -1.976 -29.571 1.00 93.12 235 GLN A N 1
ATOM 1901 C CA . GLN A 1 235 ? 16.655 -1.422 -30.887 1.00 93.12 235 GLN A CA 1
ATOM 1902 C C . GLN A 1 235 ? 17.571 -0.241 -31.237 1.00 93.12 235 GLN A C 1
ATOM 1904 O O . GLN A 1 235 ? 17.982 -0.118 -32.392 1.00 93.12 235 GLN A O 1
ATOM 1909 N N . GLU A 1 236 ? 17.892 0.611 -30.267 1.00 90.69 236 GLU A N 1
ATOM 1910 C CA . GLU A 1 236 ? 18.775 1.758 -30.470 1.00 90.69 236 GLU A CA 1
ATOM 1911 C C . GLU A 1 236 ? 20.232 1.320 -30.684 1.00 90.69 236 GLU A C 1
ATOM 1913 O O . GLU A 1 236 ? 20.858 1.748 -31.652 1.00 90.69 236 GLU A O 1
ATOM 1918 N N . ASP A 1 237 ? 20.724 0.343 -29.916 1.00 92.00 237 ASP A N 1
ATOM 1919 C CA . ASP A 1 237 ? 22.038 -0.280 -30.137 1.00 92.00 237 ASP A CA 1
ATOM 1920 C C . ASP A 1 237 ? 22.160 -0.869 -31.551 1.00 92.00 237 ASP A C 1
ATOM 1922 O O . ASP A 1 237 ? 23.185 -0.727 -32.224 1.00 92.00 237 ASP A O 1
ATOM 1926 N N . TYR A 1 238 ? 21.103 -1.528 -32.036 1.00 92.31 238 TYR A N 1
ATOM 1927 C CA . TYR A 1 238 ? 21.074 -2.070 -33.393 1.00 92.31 238 TYR A CA 1
ATOM 1928 C C . TYR A 1 238 ? 21.119 -0.964 -34.461 1.00 92.31 238 TYR A C 1
ATOM 1930 O O . TYR A 1 238 ? 21.806 -1.106 -35.477 1.00 92.31 238 TYR A O 1
ATOM 1938 N N . ARG A 1 239 ? 20.425 0.159 -34.232 1.00 92.75 239 ARG A N 1
ATOM 1939 C CA . ARG A 1 239 ? 20.474 1.331 -35.122 1.00 92.75 239 ARG A CA 1
ATOM 1940 C C . ARG A 1 239 ? 21.872 1.928 -35.180 1.00 92.75 239 ARG A C 1
ATOM 1942 O O . ARG A 1 239 ? 22.374 2.140 -36.284 1.00 92.75 239 ARG A O 1
ATOM 1949 N N . GLU A 1 240 ? 22.520 2.114 -34.034 1.00 92.12 240 GLU A N 1
ATOM 1950 C CA . GLU A 1 240 ? 23.899 2.599 -33.983 1.00 92.12 240 GLU A CA 1
ATOM 1951 C C . GLU A 1 240 ? 24.859 1.662 -34.723 1.00 92.12 240 GLU A C 1
ATOM 1953 O O . GLU A 1 240 ? 25.731 2.117 -35.464 1.00 92.12 240 GLU A O 1
ATOM 1958 N N . GLN A 1 241 ? 24.701 0.342 -34.572 1.00 92.50 241 GLN A N 1
ATOM 1959 C CA . GLN A 1 241 ? 25.519 -0.629 -35.302 1.00 92.50 241 GLN A CA 1
ATOM 1960 C C . GLN A 1 241 ? 25.354 -0.488 -36.819 1.00 92.50 241 GLN A C 1
ATOM 1962 O O . GLN A 1 241 ? 26.351 -0.486 -37.545 1.00 92.50 241 GLN A O 1
ATOM 1967 N N . ILE A 1 242 ? 24.120 -0.328 -37.310 1.00 95.06 242 ILE A N 1
ATOM 1968 C CA . ILE A 1 242 ? 23.860 -0.084 -38.735 1.00 95.06 242 ILE A CA 1
ATOM 1969 C C . ILE A 1 242 ? 24.516 1.218 -39.191 1.00 95.06 242 ILE A C 1
ATOM 1971 O O . ILE A 1 242 ? 25.123 1.251 -40.261 1.00 95.06 242 ILE A O 1
ATOM 1975 N N . GLU A 1 243 ? 24.404 2.287 -38.408 1.00 94.69 243 GLU A N 1
ATOM 1976 C CA . GLU A 1 243 ? 24.990 3.577 -38.760 1.00 94.69 243 GLU A CA 1
ATOM 1977 C C . GLU A 1 243 ? 26.520 3.502 -38.834 1.00 94.69 243 GLU A C 1
ATOM 1979 O O . GLU A 1 243 ? 27.106 3.951 -39.819 1.00 94.69 243 GLU A O 1
ATOM 1984 N N . ARG A 1 244 ? 27.167 2.817 -37.884 1.00 95.94 244 ARG A N 1
ATOM 1985 C CA . ARG A 1 244 ? 28.614 2.544 -37.929 1.00 95.94 244 ARG A CA 1
ATOM 1986 C C . ARG A 1 244 ? 29.008 1.749 -39.176 1.00 95.94 244 ARG A C 1
ATOM 1988 O O . ARG A 1 244 ? 30.020 2.052 -39.809 1.00 95.94 244 ARG A O 1
ATOM 1995 N N . LEU A 1 245 ? 28.219 0.742 -39.557 1.00 95.31 245 LEU A N 1
ATOM 1996 C CA . LEU A 1 245 ? 28.462 -0.028 -40.782 1.00 95.31 245 LEU A CA 1
ATOM 1997 C C . LEU A 1 245 ? 28.315 0.836 -42.041 1.00 95.31 245 LEU A C 1
ATOM 1999 O O . LEU A 1 245 ? 29.134 0.710 -42.951 1.00 95.31 245 LEU A O 1
ATOM 2003 N N . ARG A 1 246 ? 27.320 1.732 -42.085 1.00 95.44 246 ARG A N 1
ATOM 2004 C CA . ARG A 1 246 ? 27.133 2.694 -43.184 1.00 95.44 246 ARG A CA 1
ATOM 2005 C C . ARG A 1 246 ? 28.311 3.656 -43.290 1.00 95.44 246 ARG A C 1
ATOM 2007 O O . ARG A 1 246 ? 28.897 3.764 -44.359 1.00 95.44 246 ARG A O 1
ATOM 2014 N N . GLN A 1 247 ? 28.725 4.263 -42.179 1.00 95.88 247 GLN A N 1
ATOM 2015 C CA . GLN A 1 247 ? 29.882 5.161 -42.143 1.00 95.88 247 GLN A CA 1
ATOM 2016 C C . GLN A 1 247 ? 31.148 4.466 -42.663 1.00 95.88 247 GLN A C 1
ATOM 2018 O O . GLN A 1 247 ? 31.861 5.017 -43.502 1.00 95.88 247 GLN A O 1
ATOM 2023 N N . ARG A 1 248 ? 31.386 3.216 -42.247 1.00 96.69 248 ARG A N 1
ATOM 2024 C CA . ARG A 1 248 ? 32.519 2.414 -42.727 1.00 96.69 248 ARG A CA 1
ATOM 2025 C C . ARG A 1 248 ? 32.419 2.074 -44.218 1.00 96.69 248 ARG A C 1
ATOM 2027 O O . ARG A 1 248 ? 33.439 2.034 -44.905 1.00 96.69 248 ARG A O 1
ATOM 2034 N N . ALA A 1 249 ? 31.215 1.816 -44.727 1.00 95.88 249 ALA A N 1
ATOM 2035 C CA . ALA A 1 249 ? 30.993 1.595 -46.154 1.00 95.88 249 ALA A CA 1
ATOM 2036 C C . ALA A 1 249 ? 31.300 2.863 -46.969 1.00 95.88 249 ALA A C 1
ATOM 2038 O O . ALA A 1 249 ? 32.054 2.784 -47.941 1.00 95.88 249 ALA A O 1
ATOM 2039 N N . ASP A 1 250 ? 30.823 4.025 -46.518 1.00 96.94 250 ASP A N 1
ATOM 2040 C CA . ASP A 1 250 ? 31.091 5.319 -47.154 1.00 96.94 250 ASP A CA 1
ATOM 2041 C C . ASP A 1 250 ? 32.592 5.653 -47.144 1.00 96.94 250 ASP A C 1
ATOM 2043 O O . ASP A 1 250 ? 33.137 6.165 -48.123 1.00 96.94 250 ASP A O 1
ATOM 2047 N N . GLU A 1 251 ? 33.303 5.348 -46.054 1.00 97.00 251 GLU A N 1
ATOM 2048 C CA . GLU A 1 251 ? 34.762 5.491 -45.974 1.00 97.00 251 GLU A CA 1
ATOM 2049 C C . GLU A 1 251 ? 35.489 4.619 -46.998 1.00 97.00 251 GLU A C 1
ATOM 2051 O O . GLU A 1 251 ? 36.393 5.096 -47.690 1.00 97.00 251 GLU A O 1
ATOM 2056 N N . LEU A 1 252 ? 35.084 3.353 -47.131 1.00 96.81 252 LEU A N 1
ATOM 2057 C CA . LEU A 1 252 ? 35.648 2.441 -48.123 1.00 96.81 252 LEU A CA 1
ATOM 2058 C C . LEU A 1 252 ? 35.362 2.913 -49.549 1.00 96.81 252 LEU A C 1
ATOM 2060 O O . LEU A 1 252 ? 36.230 2.794 -50.416 1.00 96.81 252 LEU A O 1
ATOM 2064 N N . GLU A 1 253 ? 34.176 3.458 -49.810 1.00 96.19 253 GLU A N 1
ATOM 2065 C CA . GLU A 1 253 ? 33.825 4.013 -51.114 1.00 96.19 253 GLU A CA 1
ATOM 2066 C C . GLU A 1 253 ? 34.654 5.260 -51.435 1.00 96.19 253 GLU A C 1
ATOM 2068 O O . GLU A 1 253 ? 35.250 5.343 -52.514 1.00 96.19 253 GLU A O 1
ATOM 2073 N N . ARG A 1 254 ? 34.810 6.174 -50.468 1.00 96.50 254 ARG A N 1
ATOM 2074 C CA . ARG A 1 254 ? 35.725 7.319 -50.579 1.00 96.50 254 ARG A CA 1
ATOM 2075 C C . ARG A 1 254 ? 37.152 6.860 -50.870 1.00 96.50 254 ARG A C 1
ATOM 2077 O O . ARG A 1 254 ? 37.795 7.401 -51.769 1.00 96.50 254 ARG A O 1
ATOM 2084 N N . PHE A 1 255 ? 37.637 5.835 -50.173 1.00 97.00 255 PHE A N 1
ATOM 2085 C CA . PHE A 1 255 ? 38.969 5.275 -50.399 1.00 97.00 255 PHE A CA 1
ATOM 2086 C C . PHE A 1 255 ? 39.116 4.665 -51.801 1.00 97.00 255 PHE A C 1
ATOM 2088 O O . PHE A 1 255 ? 40.087 4.948 -52.507 1.00 97.00 255 PHE A O 1
ATOM 2095 N N . ARG A 1 256 ? 38.131 3.875 -52.252 1.00 96.44 256 ARG A N 1
ATOM 2096 C CA . ARG A 1 256 ? 38.090 3.315 -53.616 1.00 96.44 256 ARG A CA 1
ATOM 2097 C C . ARG A 1 256 ? 38.118 4.417 -54.670 1.00 96.44 256 ARG A C 1
ATOM 2099 O O . ARG A 1 256 ? 38.872 4.311 -55.638 1.00 96.44 256 ARG A O 1
ATOM 2106 N N . TYR A 1 257 ? 37.343 5.481 -54.469 1.00 95.69 257 TYR A N 1
ATOM 2107 C CA . TYR A 1 257 ? 37.308 6.632 -55.363 1.00 95.69 257 TYR A CA 1
ATOM 2108 C C . TYR A 1 257 ? 38.668 7.340 -55.449 1.00 95.69 257 TYR A C 1
ATOM 2110 O O . TYR A 1 257 ? 39.150 7.592 -56.558 1.00 95.69 257 TYR A O 1
ATOM 2118 N N . GLN A 1 258 ? 39.321 7.606 -54.310 1.00 95.88 258 GLN A N 1
ATOM 2119 C CA . GLN A 1 258 ? 40.653 8.226 -54.293 1.00 95.88 258 GLN A CA 1
ATOM 2120 C C . GLN A 1 258 ? 41.693 7.352 -54.994 1.00 95.88 258 GLN A C 1
ATOM 2122 O O . GLN A 1 258 ? 42.389 7.829 -55.888 1.00 95.88 258 GLN A O 1
ATOM 2127 N N . ARG A 1 259 ? 41.727 6.049 -54.700 1.00 97.00 259 ARG A N 1
ATOM 2128 C CA . ARG A 1 259 ? 42.664 5.117 -55.343 1.00 97.00 259 ARG A CA 1
ATOM 2129 C C . ARG A 1 259 ? 42.447 5.018 -56.856 1.00 97.00 259 ARG A C 1
ATOM 2131 O O . ARG A 1 259 ? 43.407 4.979 -57.620 1.00 97.00 259 ARG A O 1
ATOM 2138 N N . ALA A 1 260 ? 41.193 5.024 -57.315 1.00 94.94 260 ALA A N 1
ATOM 2139 C CA . ALA A 1 260 ? 40.871 5.059 -58.744 1.00 94.94 260 ALA A CA 1
ATOM 2140 C C . ALA A 1 260 ? 41.301 6.380 -59.407 1.00 94.94 260 ALA A C 1
ATOM 2142 O O . ALA A 1 260 ? 41.734 6.394 -60.562 1.00 94.94 260 ALA A O 1
ATOM 2143 N N . LYS A 1 261 ? 41.186 7.504 -58.690 1.00 96.75 261 LYS A N 1
ATOM 2144 C CA . LYS A 1 261 ? 41.668 8.816 -59.138 1.00 96.75 261 LYS A CA 1
ATOM 2145 C C . LYS A 1 261 ? 43.195 8.838 -59.266 1.00 96.75 261 LYS A C 1
ATOM 2147 O O . LYS A 1 261 ? 43.693 9.266 -60.304 1.00 96.75 261 LYS A O 1
ATOM 2152 N N . GLU A 1 262 ? 43.917 8.328 -58.272 1.00 96.25 262 GLU A N 1
ATOM 2153 C CA . GLU A 1 262 ? 45.380 8.187 -58.297 1.00 96.25 262 GLU A CA 1
ATOM 2154 C C . GLU A 1 262 ? 45.847 7.268 -59.428 1.00 96.25 262 GLU A C 1
ATOM 2156 O O . GLU A 1 262 ? 46.724 7.645 -60.198 1.00 96.25 262 GLU A O 1
ATOM 2161 N N . TRP A 1 263 ? 45.202 6.111 -59.605 1.00 94.75 263 TRP A N 1
ATOM 2162 C CA . TRP A 1 263 ? 45.522 5.182 -60.691 1.00 94.75 263 TRP A CA 1
ATOM 2163 C C . TRP A 1 263 ? 45.345 5.811 -62.080 1.00 94.75 263 TRP A C 1
ATOM 2165 O O . TRP A 1 263 ? 46.178 5.608 -62.965 1.00 94.75 263 TRP A O 1
ATOM 2175 N N . ARG A 1 264 ? 44.279 6.603 -62.286 1.00 94.12 264 ARG A N 1
ATOM 2176 C CA . ARG A 1 264 ? 44.085 7.363 -63.535 1.00 94.12 264 ARG A CA 1
ATOM 2177 C C . ARG A 1 264 ? 45.231 8.347 -63.764 1.00 94.12 264 ARG A C 1
ATOM 2179 O O . ARG A 1 264 ? 45.804 8.348 -64.849 1.00 94.12 264 ARG A O 1
ATOM 2186 N N . LYS A 1 265 ? 45.612 9.102 -62.729 1.00 95.69 265 LYS A N 1
ATOM 2187 C CA . LYS A 1 265 ? 46.734 10.048 -62.781 1.00 95.69 265 LYS A CA 1
ATOM 2188 C C . LYS A 1 265 ? 48.053 9.348 -63.131 1.00 95.69 265 LYS A C 1
ATOM 2190 O O . LYS A 1 265 ? 48.723 9.762 -64.070 1.00 95.69 265 LYS A O 1
ATOM 2195 N N . GLU A 1 266 ? 48.375 8.242 -62.462 1.00 95.00 266 GLU A N 1
ATOM 2196 C CA . GLU A 1 266 ? 49.580 7.446 -62.734 1.00 95.00 266 GLU A CA 1
ATOM 2197 C C . GLU A 1 266 ? 49.589 6.900 -64.175 1.00 95.00 266 GLU A C 1
ATOM 2199 O O . GLU A 1 266 ? 50.617 6.889 -64.858 1.00 95.00 266 GLU A O 1
ATOM 2204 N N . LYS A 1 267 ? 48.430 6.451 -64.675 1.00 94.88 267 LYS A N 1
ATOM 2205 C CA . LYS A 1 267 ? 48.284 5.962 -66.051 1.00 94.88 267 LYS A CA 1
ATOM 2206 C C . LYS A 1 267 ? 48.528 7.071 -67.076 1.00 94.88 267 LYS A C 1
ATOM 2208 O O . LYS A 1 267 ? 49.202 6.819 -68.079 1.00 94.88 267 LYS A O 1
ATOM 2213 N N . ASP A 1 268 ? 48.005 8.267 -66.832 1.00 93.62 268 ASP A N 1
ATOM 2214 C CA . ASP A 1 268 ? 48.199 9.429 -67.701 1.00 93.62 268 ASP A CA 1
ATOM 2215 C C . ASP A 1 268 ? 49.655 9.920 -67.667 1.00 93.62 268 ASP A C 1
ATOM 2217 O O . ASP A 1 268 ? 50.234 10.179 -68.723 1.00 93.62 268 ASP A O 1
ATOM 2221 N N . GLU A 1 269 ? 50.304 9.919 -66.499 1.00 93.88 269 GLU A N 1
ATOM 2222 C CA . GLU A 1 269 ? 51.739 10.206 -66.348 1.00 93.88 269 GLU A CA 1
ATOM 2223 C C . GLU A 1 269 ? 52.610 9.200 -67.119 1.00 93.88 269 GLU A C 1
ATOM 2225 O O . GLU A 1 269 ? 53.489 9.594 -67.890 1.00 93.88 269 GLU A O 1
ATOM 2230 N N . LYS A 1 270 ? 52.331 7.893 -66.998 1.00 94.00 270 LYS A N 1
ATOM 2231 C CA . LYS A 1 270 ? 53.026 6.844 -67.768 1.00 94.00 270 LYS A CA 1
ATOM 2232 C C . LYS A 1 270 ? 52.823 7.007 -69.275 1.00 94.00 270 LYS A C 1
ATOM 2234 O O . LYS A 1 270 ? 53.766 6.808 -70.045 1.00 94.00 270 LYS A O 1
ATOM 2239 N N . ARG A 1 271 ? 51.611 7.361 -69.721 1.00 89.88 271 ARG A N 1
ATOM 2240 C CA . ARG A 1 271 ? 51.317 7.660 -71.136 1.00 89.88 271 ARG A CA 1
ATOM 2241 C C . ARG A 1 271 ? 52.109 8.874 -71.619 1.00 89.88 271 ARG A C 1
ATOM 2243 O O . ARG A 1 271 ? 52.755 8.782 -72.661 1.00 89.88 271 ARG A O 1
ATOM 2250 N N . ALA A 1 272 ? 52.131 9.960 -70.849 1.00 88.62 272 ALA A N 1
ATOM 2251 C CA . ALA A 1 272 ? 52.914 11.154 -71.159 1.00 88.62 272 ALA A CA 1
ATOM 2252 C C . ALA A 1 272 ? 54.422 10.850 -71.237 1.00 88.62 272 ALA A C 1
ATOM 2254 O O . ALA A 1 272 ? 55.094 11.298 -72.165 1.00 88.62 272 ALA A O 1
ATOM 2255 N N . ALA A 1 273 ? 54.951 10.027 -70.326 1.00 88.88 273 ALA A N 1
ATOM 2256 C CA . ALA A 1 273 ? 56.346 9.588 -70.351 1.00 88.88 273 ALA A CA 1
ATOM 2257 C C . ALA A 1 273 ? 56.682 8.751 -71.601 1.00 88.88 273 ALA A C 1
ATOM 2259 O O . ALA A 1 273 ? 57.720 8.970 -72.227 1.00 88.88 273 ALA A O 1
ATOM 2260 N N . ARG A 1 274 ? 55.795 7.832 -72.018 1.00 87.81 274 ARG A N 1
ATOM 2261 C CA . ARG A 1 274 ? 55.959 7.070 -73.273 1.00 87.81 274 ARG A CA 1
ATOM 2262 C C . ARG A 1 274 ? 55.947 7.976 -74.504 1.00 87.81 274 ARG A C 1
ATOM 2264 O O . ARG A 1 274 ? 56.790 7.795 -75.376 1.00 87.81 274 ARG A O 1
ATOM 2271 N N . MET A 1 275 ? 55.038 8.952 -74.558 1.00 83.44 275 MET A N 1
ATOM 2272 C CA . MET A 1 275 ? 54.981 9.930 -75.653 1.00 83.44 275 MET A CA 1
ATOM 2273 C C . MET A 1 275 ? 56.264 10.765 -75.726 1.00 83.44 275 MET A C 1
ATOM 2275 O O . MET A 1 275 ? 56.812 10.933 -76.811 1.00 83.44 275 MET A O 1
ATOM 2279 N N . LYS A 1 276 ? 56.804 11.208 -74.581 1.00 84.81 276 LYS A N 1
ATOM 2280 C CA . LYS A 1 276 ? 58.108 11.892 -74.519 1.00 84.81 276 LYS A CA 1
ATOM 2281 C C . LYS A 1 276 ? 59.252 11.008 -75.024 1.00 84.81 276 LYS A C 1
ATOM 2283 O O . LYS A 1 276 ? 60.077 11.480 -75.796 1.00 84.81 276 LYS A O 1
ATOM 2288 N N . LYS A 1 277 ? 59.281 9.725 -74.644 1.00 81.38 277 LYS A N 1
ATOM 2289 C CA . LYS A 1 277 ? 60.313 8.771 -75.088 1.00 81.38 277 LYS A CA 1
ATOM 2290 C C . LYS A 1 277 ? 60.247 8.495 -76.596 1.00 81.38 277 LYS A C 1
ATOM 2292 O O . LYS A 1 277 ? 61.279 8.522 -77.254 1.00 81.38 277 LYS A O 1
ATOM 2297 N N . HIS A 1 278 ? 59.054 8.271 -77.152 1.00 75.62 278 HIS A N 1
ATOM 2298 C CA . HIS A 1 278 ? 58.877 8.100 -78.600 1.00 75.62 278 HIS A CA 1
ATOM 2299 C C . HIS A 1 278 ? 59.170 9.384 -79.388 1.00 75.62 278 HIS A C 1
ATOM 2301 O O . HIS A 1 278 ? 59.712 9.300 -80.486 1.00 75.62 278 HIS A O 1
ATOM 2307 N N . GLY A 1 279 ? 58.850 10.559 -78.835 1.00 72.25 279 GLY A N 1
ATOM 2308 C CA . GLY A 1 279 ? 59.239 11.850 -79.408 1.00 72.25 279 GLY A CA 1
ATOM 2309 C C . GLY A 1 279 ? 60.758 12.025 -79.466 1.00 72.25 279 GLY A C 1
ATOM 2310 O O . GLY A 1 279 ? 61.279 12.357 -80.524 1.00 72.25 279 GLY A O 1
ATOM 2311 N N . ALA A 1 280 ? 61.464 11.704 -78.376 1.00 66.31 280 ALA A N 1
ATOM 2312 C CA . ALA A 1 280 ? 62.928 11.738 -78.317 1.00 66.31 280 ALA A CA 1
ATOM 2313 C C . ALA A 1 280 ? 63.584 10.760 -79.314 1.00 66.31 280 ALA A C 1
ATOM 2315 O O . ALA A 1 280 ? 64.509 11.129 -80.029 1.00 66.31 280 ALA A O 1
ATOM 2316 N N . GLN A 1 281 ? 63.049 9.538 -79.432 1.00 63.72 281 GLN A N 1
ATOM 2317 C CA . GLN A 1 281 ? 63.521 8.548 -80.409 1.00 63.72 281 GLN A CA 1
ATOM 2318 C C . GLN A 1 281 ? 63.259 8.965 -81.866 1.00 63.72 281 GLN A C 1
ATOM 2320 O O . GLN A 1 281 ? 64.056 8.639 -82.740 1.00 63.72 281 GLN A O 1
ATOM 2325 N N . ARG A 1 282 ? 62.164 9.688 -82.150 1.00 58.38 282 ARG A N 1
ATOM 2326 C CA . ARG A 1 282 ? 61.921 10.273 -83.481 1.00 58.38 282 ARG A CA 1
ATOM 2327 C C . ARG A 1 282 ? 62.911 11.390 -83.797 1.00 58.38 282 ARG A C 1
ATOM 2329 O O . ARG A 1 282 ? 63.482 11.360 -84.876 1.00 58.38 282 ARG A O 1
ATOM 2336 N N . SER A 1 283 ? 63.172 12.300 -82.858 1.00 57.59 283 SER A N 1
ATOM 2337 C CA . SER A 1 283 ? 64.169 13.362 -83.055 1.00 57.59 283 SER A CA 1
ATOM 2338 C C . SER A 1 283 ? 65.604 12.834 -83.191 1.00 57.59 283 SER A C 1
ATOM 2340 O O . SER A 1 283 ? 66.401 13.441 -83.893 1.00 57.59 283 SER A O 1
ATOM 2342 N N . GLU A 1 284 ? 65.935 11.695 -82.570 1.00 57.41 284 GLU A N 1
ATOM 2343 C CA . GLU A 1 284 ? 67.223 11.006 -82.767 1.00 57.41 284 GLU A CA 1
ATOM 2344 C C . GLU A 1 284 ? 67.305 10.274 -84.121 1.00 57.41 284 GLU A C 1
ATOM 2346 O O . GLU A 1 284 ? 68.381 10.189 -84.707 1.00 57.41 284 GLU A O 1
ATOM 2351 N N . ALA A 1 285 ? 66.183 9.773 -84.653 1.00 57.06 285 ALA A N 1
A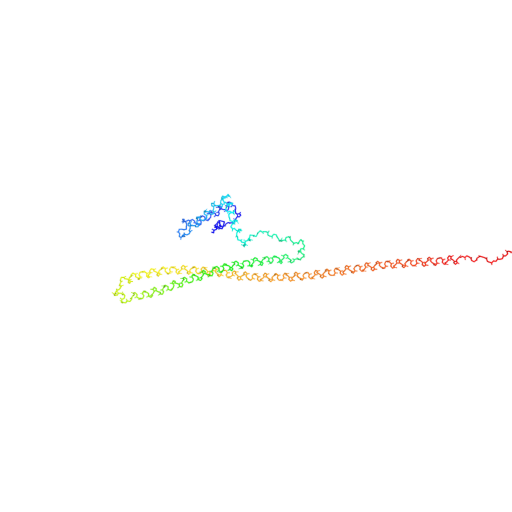TOM 2352 C CA . ALA A 1 285 ? 66.116 9.148 -85.980 1.00 57.06 285 ALA A CA 1
ATOM 2353 C C . ALA A 1 285 ? 66.064 10.164 -87.143 1.00 57.06 285 ALA A C 1
ATOM 2355 O O . ALA A 1 285 ? 66.373 9.804 -88.277 1.00 57.06 285 ALA A O 1
ATOM 2356 N N . GLU A 1 286 ? 65.695 11.420 -86.871 1.00 53.84 286 GLU A N 1
ATOM 2357 C CA . GLU A 1 286 ? 65.675 12.545 -87.824 1.00 53.84 286 GLU A CA 1
ATOM 2358 C C . GLU A 1 286 ? 67.014 13.307 -87.912 1.00 53.84 286 GLU A C 1
ATOM 2360 O O . GLU A 1 286 ? 67.103 14.330 -88.592 1.00 53.84 286 GLU A O 1
ATOM 2365 N N . VAL A 1 287 ? 68.085 12.796 -87.287 1.00 52.16 287 VAL A N 1
ATOM 2366 C CA . VAL A 1 287 ? 69.455 13.274 -87.536 1.00 52.16 287 VAL A CA 1
ATOM 2367 C C . VAL A 1 287 ? 69.861 12.880 -88.970 1.00 52.16 287 VAL A C 1
ATOM 2369 O O . VAL A 1 287 ? 69.835 11.692 -89.307 1.00 52.16 287 VAL A O 1
ATOM 2372 N N . PRO A 1 288 ? 70.223 13.831 -89.852 1.00 49.38 288 PRO A N 1
ATOM 2373 C CA . PRO A 1 288 ? 70.421 13.538 -91.265 1.00 49.38 288 PRO A CA 1
ATOM 2374 C C . PRO A 1 288 ? 71.644 12.643 -91.508 1.00 49.38 288 PRO A C 1
ATOM 2376 O O . PRO A 1 288 ? 72.749 12.929 -91.053 1.00 49.38 288 PRO A O 1
ATOM 2379 N N . ARG A 1 289 ? 71.460 11.598 -92.331 1.00 51.72 289 ARG A N 1
ATOM 2380 C CA . ARG A 1 289 ? 72.536 10.974 -93.120 1.00 51.72 289 ARG A CA 1
ATOM 2381 C C . ARG A 1 289 ? 73.087 12.020 -94.104 1.00 51.72 289 ARG A C 1
ATOM 2383 O O . ARG A 1 289 ? 72.652 12.098 -95.246 1.00 51.72 289 ARG A O 1
ATOM 2390 N N . GLN A 1 290 ? 74.032 12.827 -93.646 1.00 48.84 290 GLN A N 1
ATOM 2391 C CA . GLN A 1 290 ? 74.903 13.713 -94.423 1.00 48.84 290 GLN A CA 1
ATOM 2392 C C . GLN A 1 290 ? 76.268 13.633 -93.718 1.00 48.84 290 GLN A C 1
ATOM 2394 O O . GLN A 1 290 ? 76.319 13.862 -92.519 1.00 48.84 290 GLN A O 1
ATOM 2399 N N . THR A 1 291 ? 77.413 13.253 -94.277 1.00 49.69 291 THR A N 1
ATOM 2400 C CA . THR A 1 291 ? 77.885 12.974 -95.637 1.00 49.69 291 THR A CA 1
ATOM 2401 C C . THR A 1 291 ? 79.241 12.267 -95.470 1.00 49.69 291 THR A C 1
ATOM 2403 O O . THR A 1 291 ? 80.156 12.846 -94.888 1.00 49.69 291 THR A O 1
ATOM 2406 N N . GLN A 1 292 ? 79.394 11.037 -95.966 1.00 48.00 292 GLN A N 1
ATOM 2407 C CA . GLN A 1 292 ? 80.702 10.489 -96.344 1.00 48.00 292 GLN A CA 1
ATOM 2408 C C . GLN A 1 292 ? 80.711 10.420 -97.869 1.00 48.00 292 GLN A C 1
ATOM 2410 O O . GLN A 1 292 ? 80.201 9.458 -98.429 1.00 48.00 292 GLN A O 1
ATOM 2415 N N . THR A 1 293 ? 81.245 11.457 -98.511 1.00 48.44 293 THR A N 1
ATOM 2416 C CA . THR A 1 293 ? 81.728 11.436 -99.901 1.00 48.44 293 THR A CA 1
ATOM 2417 C C . THR A 1 293 ? 82.662 12.632 -100.109 1.00 48.44 293 THR A C 1
ATOM 2419 O O . THR A 1 293 ? 82.211 13.770 -100.144 1.00 48.44 293 THR A O 1
ATOM 2422 N N . GLU A 1 294 ? 83.952 12.301 -100.207 1.00 43.06 294 GLU A N 1
ATOM 2423 C CA . GLU A 1 294 ? 84.893 12.722 -101.259 1.00 43.06 294 GLU A CA 1
ATOM 2424 C C . GLU A 1 294 ? 85.533 14.131 -101.303 1.00 43.06 294 GLU A C 1
ATOM 2426 O O . GLU A 1 294 ? 84.872 15.164 -101.334 1.00 43.06 294 GLU A O 1
ATOM 2431 N N . HIS A 1 295 ? 86.867 14.057 -101.484 1.00 46.09 295 HIS A N 1
ATOM 2432 C CA . HIS A 1 295 ? 87.866 15.030 -101.968 1.00 46.09 295 HIS A CA 1
ATOM 2433 C C . HIS A 1 295 ? 88.396 16.051 -100.939 1.00 46.09 295 HIS A C 1
ATOM 2435 O O . HIS A 1 295 ? 87.633 16.829 -100.384 1.00 46.09 295 HIS A O 1
ATOM 2441 N N . GLN A 1 296 ? 89.697 16.113 -100.620 1.00 42.81 296 GLN A N 1
ATOM 2442 C CA . GLN A 1 296 ? 90.934 15.802 -101.366 1.00 42.81 296 GLN A CA 1
ATOM 2443 C C . GLN A 1 296 ? 91.995 15.130 -100.487 1.00 42.81 296 GLN A C 1
ATOM 2445 O O . GLN A 1 296 ? 91.987 15.378 -99.261 1.00 42.81 296 GLN A O 1
#

Sequence (296 aa):
MVEDYYAVLGIPRTADGATITSQYRRLALQTHPDKNRFDPNATTNFQLVATAYETLKDPSRRRAYDSKCVTEATSNPFHSSTPASRKPPTSCMNCYTSPWGRKIDELQTKLEELEDRHSSLWEGRDYVRPHITATQKAIEQLDAEAVEDDMQEKSAKTWFARLFRAKESKELMVCIARRRTERATGRLVLEARRNYLNNKFDVLDRAIKETRREICDVKDLVSEAKRSEAKWLAQEDYREQIERLRQRADELERFRYQRAKEWRKEKDEKRAARMKKHGAQRSEAEVPRQTQTEHQ